Protein AF-A0A7K2P8S4-F1 (afdb_monomer_lite)

Foldseek 3Di:
DDPDDPDDPPQWQQCVQAQHFDAQPDDQVCVVCVRGWGAHNSRATDQVVQFPDKDQDDADDPADELLNVQLVLQQVRLLVCVVVVPPLCPPADSRAQRAQWDWAAAAPHSMIGIGGPLRVLRDDGPGNSVRHPHHHPDFFADDDPDDDDFDADWDPDAWQADPVLQVVLCVLVVHHADPQLSVCCRTHFQGFTPHWDADRRHSDTRGYGAAGDDPDQDPSHPSNVCVSNVVPDDSVPRDD

Secondary structure (DSSP, 8-state):
---PPTTS-PPPTTGGGTT-EEPPSSHHHHHH-TT-EEE-TTS-EE-GGG-SEEEE-PPPPTT-BHHHHHHHHHHHHHHHHHHTT-GGGTTS-TTSPPTTEEEEEPTTSSEEEEEEHHHHTTS---GGGGGSSSBTT--S-PPPSS-----BPPPSSS-SS-HHHHHHHHHHHTSPPPHHHHHHHHHHTTPPBSS-EEETTTTEEE-SPPPB--SS--TTBHHHHHHH-TTT--TT----

Sequence (240 aa):
MTTGRLGQAAAPPNAAYAGQVVHFPDPVRAARHPRGVRVDAGGYPEFSPYARAVAEIADPPEGFGVDELRLTDYVSANAALSASGHELWDTVPAVATPHGWTWHHVAGSRRMELVPVEVKALLRHHGGISTAVVDQGKRGTRPLQETRPVHFGLPKSGVAVTEQQVQGVEEDLGYRLPGAYRSFLKAAGGCAPVGTALDAELGLLVDQPFFTVREEAAVNDLVYVNKCLRDHLTKDYLGV

Radius of gyration: 18.7 Å; chains: 1; bounding box: 52×47×47 Å

pLDDT: mean 88.89, std 13.09, range [28.33, 98.5]

Structure (mmCIF, N/CA/C/O backbone):
data_AF-A0A7K2P8S4-F1
#
_entry.id   AF-A0A7K2P8S4-F1
#
loop_
_atom_site.group_PDB
_atom_site.id
_atom_site.type_symbol
_atom_site.label_atom_id
_atom_site.label_alt_id
_atom_site.label_comp_id
_atom_site.label_asym_id
_atom_site.label_entity_id
_atom_site.label_seq_id
_atom_site.pdbx_PDB_ins_code
_atom_site.Cartn_x
_atom_site.Cartn_y
_atom_site.Cartn_z
_atom_site.occupancy
_atom_site.B_iso_or_equiv
_atom_site.auth_seq_id
_atom_site.auth_comp_id
_atom_site.auth_asym_id
_atom_site.auth_atom_id
_atom_site.pdbx_PDB_model_num
ATOM 1 N N . MET A 1 1 ? 16.311 -2.170 17.658 1.00 28.33 1 MET A N 1
ATOM 2 C CA . MET A 1 1 ? 17.787 -2.194 17.606 1.00 28.33 1 MET A CA 1
ATOM 3 C C . MET A 1 1 ? 18.227 -3.398 16.796 1.00 28.33 1 MET A C 1
ATOM 5 O O . MET A 1 1 ? 18.047 -4.517 17.250 1.00 28.33 1 MET A O 1
ATOM 9 N N . THR A 1 2 ? 18.770 -3.171 15.606 1.00 37.44 2 THR A N 1
ATOM 10 C CA . THR A 1 2 ? 19.493 -4.178 14.822 1.00 37.44 2 THR A CA 1
ATOM 11 C C . THR A 1 2 ? 20.927 -3.689 14.745 1.00 37.44 2 THR A C 1
ATOM 13 O O . THR A 1 2 ? 21.226 -2.707 14.072 1.00 37.44 2 THR A O 1
ATOM 16 N N . THR A 1 3 ? 21.817 -4.335 15.486 1.00 38.12 3 THR A N 1
ATOM 17 C CA . THR A 1 3 ? 23.261 -4.146 15.353 1.00 38.12 3 THR A CA 1
ATOM 18 C C . THR A 1 3 ? 23.719 -4.866 14.087 1.00 38.12 3 THR A C 1
ATOM 20 O O . THR A 1 3 ? 24.186 -6.002 14.143 1.00 38.12 3 THR A O 1
ATOM 23 N N . GLY A 1 4 ? 23.531 -4.235 12.928 1.00 33.34 4 GLY A N 1
ATOM 24 C CA . GLY A 1 4 ? 24.181 -4.646 11.688 1.00 33.34 4 GLY A CA 1
ATOM 25 C C . GLY A 1 4 ? 25.580 -4.039 11.631 1.00 33.34 4 GLY A C 1
ATOM 26 O O . GLY A 1 4 ? 25.723 -2.819 11.674 1.00 33.34 4 GLY A O 1
ATOM 27 N N . ARG A 1 5 ? 26.618 -4.879 11.568 1.00 33.19 5 ARG A N 1
ATOM 28 C CA . ARG A 1 5 ? 27.992 -4.448 11.267 1.00 33.19 5 ARG A CA 1
ATOM 29 C C . ARG A 1 5 ? 28.015 -3.768 9.894 1.00 33.19 5 ARG A C 1
ATOM 31 O O . ARG A 1 5 ? 27.563 -4.350 8.912 1.00 33.19 5 ARG A O 1
ATOM 38 N N . LEU A 1 6 ? 28.585 -2.566 9.835 1.00 35.25 6 LEU A N 1
ATOM 39 C CA . LEU A 1 6 ? 28.914 -1.868 8.592 1.00 35.25 6 LEU A CA 1
ATOM 40 C C . LEU A 1 6 ? 29.799 -2.775 7.717 1.00 35.25 6 LEU A C 1
ATOM 42 O O . LEU A 1 6 ? 30.872 -3.184 8.158 1.00 35.25 6 LEU A O 1
ATOM 46 N N . GLY A 1 7 ? 29.346 -3.100 6.502 1.00 37.03 7 GLY A N 1
ATOM 47 C CA . GLY A 1 7 ? 30.177 -3.736 5.468 1.00 37.03 7 GLY A CA 1
ATOM 48 C C . GLY A 1 7 ? 29.776 -5.136 4.986 1.00 37.03 7 GLY A C 1
ATOM 49 O O . GLY A 1 7 ? 30.435 -5.653 4.091 1.00 37.03 7 GLY A O 1
ATOM 50 N N . GLN A 1 8 ? 28.707 -5.751 5.502 1.00 35.34 8 GLN A N 1
ATOM 51 C CA . GLN A 1 8 ? 28.091 -6.922 4.859 1.00 35.34 8 GLN A CA 1
ATOM 52 C C . GLN A 1 8 ? 26.754 -6.516 4.247 1.00 35.34 8 GLN A C 1
ATOM 54 O O . GLN A 1 8 ? 25.903 -5.967 4.946 1.00 35.34 8 GLN A O 1
ATOM 59 N N . ALA A 1 9 ? 26.561 -6.796 2.954 1.00 46.19 9 A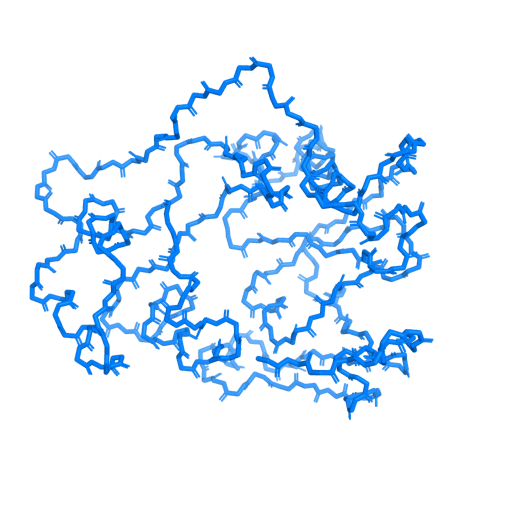LA A N 1
ATOM 60 C CA . ALA A 1 9 ? 25.229 -6.801 2.365 1.00 46.19 9 ALA A CA 1
ATOM 61 C C . ALA A 1 9 ? 24.381 -7.770 3.197 1.00 46.19 9 ALA A C 1
ATOM 63 O O . ALA A 1 9 ? 24.645 -8.973 3.212 1.00 46.19 9 ALA A O 1
ATOM 64 N N . ALA A 1 10 ? 23.442 -7.238 3.981 1.00 55.97 10 ALA A N 1
ATOM 65 C CA . ALA A 1 10 ? 22.564 -8.069 4.784 1.00 55.97 10 ALA A CA 1
ATOM 66 C C . ALA A 1 10 ? 21.820 -9.009 3.832 1.00 55.97 10 ALA A C 1
ATOM 68 O O . ALA A 1 10 ? 21.254 -8.550 2.837 1.00 55.97 10 ALA A O 1
ATOM 69 N N . ALA A 1 11 ? 21.847 -10.315 4.116 1.00 58.97 11 ALA A N 1
ATOM 70 C CA . ALA A 1 11 ? 21.038 -11.272 3.374 1.00 58.97 11 ALA A CA 1
ATOM 71 C C . ALA A 1 11 ? 19.581 -10.769 3.336 1.00 58.97 11 ALA A C 1
ATOM 73 O O . ALA A 1 11 ? 19.134 -10.168 4.324 1.00 58.97 11 ALA A O 1
ATOM 74 N N . PRO A 1 12 ? 18.843 -10.977 2.227 1.00 64.75 12 PRO A N 1
ATOM 75 C CA . PRO A 1 12 ? 17.450 -10.566 2.144 1.00 64.75 12 PRO A CA 1
ATOM 76 C C . PRO A 1 12 ? 16.694 -11.023 3.398 1.00 64.75 12 PRO A C 1
ATOM 78 O O . PRO A 1 12 ? 16.912 -12.156 3.838 1.00 64.75 12 PRO A O 1
ATOM 81 N N . PRO A 1 13 ? 15.801 -10.198 3.981 1.00 69.69 13 PRO A N 1
ATOM 82 C CA . PRO A 1 13 ? 15.101 -10.549 5.222 1.00 69.69 13 PRO A CA 1
ATOM 83 C C . PRO A 1 13 ? 14.397 -11.916 5.185 1.00 69.69 13 PRO A C 1
ATOM 85 O O . PRO A 1 13 ? 14.201 -12.535 6.225 1.00 69.69 13 PRO A O 1
ATOM 88 N N . ASN A 1 14 ? 14.070 -12.405 3.983 1.00 79.44 14 ASN A N 1
ATOM 89 C CA . ASN A 1 14 ? 13.374 -13.666 3.743 1.00 79.44 14 ASN A CA 1
ATOM 90 C C . ASN A 1 14 ? 14.274 -14.784 3.202 1.00 79.44 14 ASN A C 1
ATOM 92 O O . ASN A 1 14 ? 13.751 -15.781 2.712 1.00 79.44 14 ASN A O 1
ATOM 96 N N . ALA A 1 15 ? 15.603 -14.671 3.295 1.00 79.88 15 ALA A N 1
ATOM 97 C CA . ALA A 1 15 ? 16.519 -15.721 2.835 1.00 79.88 15 ALA A CA 1
ATOM 98 C C . ALA A 1 15 ? 16.218 -17.093 3.476 1.00 79.88 15 ALA A C 1
ATOM 100 O O . ALA A 1 15 ? 16.387 -18.127 2.839 1.00 79.88 15 ALA A O 1
ATOM 101 N N . ALA A 1 16 ? 15.689 -17.107 4.706 1.00 86.38 16 ALA A N 1
ATOM 102 C CA . ALA A 1 16 ? 15.251 -18.323 5.395 1.00 86.38 16 ALA A CA 1
ATOM 103 C C . ALA A 1 16 ? 14.087 -19.059 4.700 1.00 86.38 16 ALA A C 1
ATOM 105 O O . ALA A 1 16 ? 13.893 -20.249 4.935 1.00 86.38 16 ALA A O 1
ATOM 106 N N . TYR A 1 17 ? 13.324 -18.366 3.852 1.00 89.19 17 TYR A N 1
ATOM 107 C CA . TYR A 1 17 ? 12.189 -18.915 3.113 1.00 89.19 17 TYR A CA 1
ATOM 108 C C . TYR A 1 17 ? 12.530 -19.256 1.660 1.00 89.19 17 TYR A C 1
ATOM 110 O O . TYR A 1 17 ? 11.636 -19.656 0.923 1.00 89.19 17 TYR A O 1
ATOM 118 N N . ALA A 1 18 ? 13.788 -19.108 1.228 1.00 91.88 18 ALA A N 1
ATOM 119 C CA . ALA A 1 18 ? 14.178 -19.345 -0.160 1.00 91.88 18 ALA A CA 1
ATOM 120 C C . ALA A 1 18 ? 13.706 -20.724 -0.665 1.00 91.88 18 ALA A C 1
ATOM 122 O O . ALA A 1 18 ? 13.912 -21.751 -0.012 1.00 91.88 18 ALA A O 1
ATOM 123 N N . GLY A 1 19 ? 13.035 -20.732 -1.820 1.00 93.56 19 GLY A N 1
ATOM 124 C CA . GLY A 1 19 ? 12.452 -21.926 -2.440 1.00 93.56 19 GLY A CA 1
ATOM 125 C C . GLY A 1 19 ? 11.163 -22.458 -1.796 1.00 93.56 19 GLY A C 1
ATOM 126 O O . GLY A 1 19 ? 10.643 -23.474 -2.261 1.00 93.56 19 GLY A O 1
ATOM 127 N N . GLN A 1 20 ? 10.636 -21.812 -0.753 1.00 95.75 20 GLN A N 1
ATOM 128 C CA . GLN A 1 20 ? 9.435 -22.250 -0.034 1.00 95.75 20 GLN A CA 1
ATOM 129 C C . GLN A 1 20 ? 8.183 -21.484 -0.477 1.00 95.75 20 GLN A C 1
ATOM 131 O O . GLN A 1 20 ? 8.246 -20.482 -1.190 1.00 95.75 20 GLN A O 1
ATOM 136 N N . VAL A 1 21 ? 7.021 -21.953 -0.022 1.00 97.00 21 VAL A N 1
ATOM 137 C CA . VAL A 1 21 ? 5.768 -21.194 -0.062 1.00 97.00 21 VAL A CA 1
ATOM 138 C C . VAL A 1 21 ? 5.451 -20.739 1.354 1.00 97.00 21 VAL A C 1
ATOM 140 O O . VAL A 1 21 ? 5.357 -21.558 2.267 1.00 97.00 21 VAL A O 1
ATOM 143 N N . VAL A 1 22 ? 5.281 -19.434 1.533 1.00 95.31 22 VAL A N 1
ATOM 144 C CA . VAL A 1 22 ? 4.862 -18.845 2.803 1.00 95.31 22 VAL A CA 1
ATOM 145 C C . VAL A 1 22 ? 3.357 -18.622 2.754 1.00 95.31 22 VAL A C 1
ATOM 147 O O . VAL A 1 22 ? 2.846 -17.930 1.874 1.00 95.31 22 VAL A O 1
ATOM 150 N N . HIS A 1 23 ? 2.635 -19.213 3.700 1.00 95.38 23 HIS A N 1
ATOM 151 C CA . HIS A 1 23 ? 1.193 -19.028 3.837 1.00 95.38 23 HIS A CA 1
ATOM 152 C C . HIS A 1 23 ? 0.869 -17.908 4.825 1.00 95.38 23 HIS A C 1
ATOM 154 O O . HIS A 1 23 ? 1.651 -17.596 5.724 1.00 95.38 23 HIS A O 1
ATOM 160 N N . PHE A 1 24 ? -0.309 -17.311 4.658 1.00 93.12 24 PHE A N 1
ATOM 161 C CA . PHE A 1 24 ? -0.801 -16.282 5.562 1.00 93.12 24 PHE A CA 1
ATOM 162 C C . PHE A 1 24 ? -1.096 -16.897 6.936 1.00 93.12 24 PHE A C 1
ATOM 164 O O . PHE A 1 24 ? -1.839 -17.877 7.008 1.00 93.12 24 PHE A O 1
ATOM 171 N N . PRO A 1 25 ? -0.531 -16.348 8.024 1.00 90.12 25 PRO A N 1
ATOM 172 C CA . PRO A 1 25 ? -0.702 -16.912 9.362 1.00 90.12 25 PRO A CA 1
ATOM 173 C C . PRO A 1 25 ? -2.081 -16.603 9.961 1.00 90.12 25 PRO A C 1
ATOM 175 O O . PRO A 1 25 ? -2.442 -17.150 11.002 1.00 90.12 25 PRO A O 1
ATOM 178 N N . ASP A 1 26 ? -2.839 -15.701 9.338 1.00 92.69 26 ASP A N 1
ATOM 179 C CA . ASP A 1 26 ? -4.122 -15.215 9.819 1.00 92.69 26 ASP A CA 1
ATOM 180 C C . ASP A 1 26 ? -5.290 -15.684 8.934 1.00 92.69 26 ASP A C 1
ATOM 182 O O . ASP A 1 26 ? -5.149 -15.786 7.713 1.00 92.69 26 ASP A O 1
ATOM 186 N N . PRO A 1 27 ? -6.465 -15.965 9.529 1.00 92.19 27 PRO A N 1
ATOM 187 C CA . PRO A 1 27 ? -7.571 -16.594 8.812 1.00 92.19 27 PRO A CA 1
ATOM 188 C C . PRO A 1 27 ? -8.183 -15.708 7.721 1.00 92.19 27 PRO A C 1
ATOM 190 O O . PRO A 1 27 ? -8.650 -16.242 6.718 1.00 92.19 27 PRO A O 1
ATOM 193 N N . VAL A 1 28 ? -8.173 -14.376 7.874 1.00 94.25 28 VAL A N 1
ATOM 194 C CA . VAL A 1 28 ? -8.790 -13.466 6.894 1.00 94.25 28 VAL A CA 1
ATOM 195 C C . VAL A 1 28 ? -8.005 -13.505 5.589 1.00 94.25 28 VAL A C 1
ATOM 197 O O . VAL A 1 28 ? -8.593 -13.725 4.527 1.00 94.25 28 VAL A O 1
ATOM 200 N N . ARG A 1 29 ? -6.677 -13.346 5.646 1.00 94.38 29 ARG A N 1
ATOM 201 C CA . ARG A 1 29 ? -5.848 -13.408 4.437 1.00 94.38 29 ARG A CA 1
ATOM 202 C C . ARG A 1 29 ? -5.663 -14.837 3.938 1.00 94.38 29 ARG A C 1
ATOM 204 O O . ARG A 1 29 ? -5.665 -15.031 2.727 1.00 94.38 29 ARG A O 1
ATOM 211 N N . ALA A 1 30 ? -5.586 -15.839 4.817 1.00 95.06 30 ALA A N 1
ATOM 212 C CA . ALA A 1 30 ? -5.491 -17.242 4.401 1.00 95.06 30 ALA A CA 1
ATOM 213 C C . ALA A 1 30 ? -6.730 -17.710 3.621 1.00 95.06 30 ALA A C 1
ATOM 215 O O . ALA A 1 30 ? -6.589 -18.430 2.634 1.00 95.06 30 ALA A O 1
ATOM 216 N N . ALA A 1 31 ? -7.930 -17.269 4.012 1.00 95.50 31 ALA A N 1
ATOM 217 C CA . ALA A 1 31 ? -9.158 -17.578 3.281 1.00 95.50 31 ALA A CA 1
ATOM 218 C C . ALA A 1 31 ? -9.203 -16.909 1.895 1.00 95.50 31 ALA A C 1
ATOM 220 O O . ALA A 1 31 ? -9.676 -17.515 0.936 1.00 95.50 31 ALA A O 1
ATOM 221 N N . ARG A 1 32 ? -8.691 -15.675 1.775 1.00 95.06 32 ARG A N 1
ATOM 222 C CA . ARG A 1 32 ? -8.638 -14.928 0.503 1.00 95.06 32 ARG A CA 1
ATOM 223 C C . ARG A 1 32 ? -7.541 -15.433 -0.437 1.00 95.06 32 ARG A C 1
ATOM 225 O O . ARG A 1 32 ? -7.749 -15.490 -1.645 1.00 95.06 32 ARG A O 1
ATOM 232 N N . HIS A 1 33 ? -6.397 -15.827 0.122 1.00 96.00 33 HIS A N 1
ATOM 233 C CA . HIS A 1 33 ? -5.178 -16.183 -0.610 1.00 96.00 33 HIS A CA 1
ATOM 234 C C . HIS A 1 33 ? -4.622 -17.542 -0.151 1.00 96.00 33 HIS A C 1
ATOM 236 O O . HIS A 1 33 ? -3.490 -17.626 0.338 1.00 96.00 33 HIS A O 1
ATOM 242 N N . PRO A 1 34 ? -5.377 -18.645 -0.326 1.00 96.31 34 PRO A N 1
ATOM 243 C CA . PRO A 1 34 ? -5.011 -19.953 0.230 1.00 96.31 34 PRO A CA 1
ATOM 244 C C . PRO A 1 34 ? -3.705 -20.515 -0.346 1.00 96.31 34 PRO A C 1
ATOM 246 O O . PRO A 1 34 ? -3.043 -21.337 0.285 1.00 96.31 34 PRO A O 1
ATOM 249 N N . ARG A 1 35 ? -3.298 -20.053 -1.536 1.00 96.00 35 ARG A N 1
ATOM 250 C CA . ARG A 1 35 ? -2.078 -20.505 -2.218 1.00 96.00 35 ARG A CA 1
ATOM 251 C C . ARG A 1 35 ? -0.781 -19.976 -1.597 1.00 96.00 35 ARG A C 1
ATOM 253 O O . ARG A 1 35 ? 0.268 -20.528 -1.904 1.00 96.00 35 ARG A O 1
ATOM 260 N N . GLY A 1 36 ? -0.839 -18.950 -0.743 1.00 95.94 36 GLY A N 1
ATOM 261 C CA . GLY A 1 36 ? 0.358 -18.322 -0.177 1.00 95.94 36 GLY A CA 1
ATOM 262 C C . GLY A 1 36 ? 1.245 -17.645 -1.230 1.00 95.94 36 GLY A C 1
ATOM 263 O O . GLY A 1 36 ? 0.878 -17.519 -2.400 1.00 95.94 36 GLY A O 1
ATOM 264 N N . VAL A 1 37 ? 2.421 -17.185 -0.819 1.00 96.75 37 VAL A N 1
ATOM 265 C CA . VAL A 1 37 ? 3.399 -16.531 -1.697 1.00 96.75 37 VAL A CA 1
ATOM 266 C C . VAL A 1 37 ? 4.631 -17.416 -1.794 1.00 96.75 37 VAL A C 1
ATOM 268 O O . VAL A 1 37 ? 5.225 -17.785 -0.781 1.00 96.75 37 VAL A O 1
ATOM 271 N N . ARG A 1 38 ? 5.014 -17.774 -3.021 1.00 95.69 38 ARG A N 1
ATOM 272 C CA . ARG A 1 38 ? 6.272 -18.477 -3.270 1.00 95.69 38 ARG A CA 1
ATOM 273 C C . ARG A 1 38 ? 7.432 -17.511 -3.055 1.00 95.69 38 ARG A C 1
ATOM 275 O O . ARG A 1 38 ? 7.341 -16.352 -3.436 1.00 95.69 38 ARG A O 1
ATOM 282 N N . VAL A 1 39 ? 8.520 -17.997 -2.483 1.00 93.62 39 VAL A N 1
ATOM 283 C CA . VAL A 1 39 ? 9.792 -17.284 -2.405 1.00 93.62 39 VAL A CA 1
ATOM 284 C C . VAL A 1 39 ? 10.770 -17.988 -3.337 1.00 93.62 39 VAL A C 1
ATOM 286 O O . VAL A 1 39 ? 10.879 -19.219 -3.325 1.00 93.62 39 VAL A O 1
ATOM 289 N N . ASP A 1 40 ? 11.434 -17.225 -4.196 1.00 90.44 40 ASP A N 1
ATOM 290 C CA . ASP A 1 40 ? 12.395 -17.759 -5.154 1.00 90.44 40 ASP A CA 1
ATOM 291 C C . ASP A 1 40 ? 13.670 -18.287 -4.464 1.00 90.44 40 ASP A C 1
ATOM 293 O O . ASP A 1 40 ? 13.814 -18.268 -3.238 1.00 90.44 40 ASP A O 1
ATOM 297 N N . ALA A 1 41 ? 14.615 -18.797 -5.255 1.00 90.56 41 ALA A N 1
ATOM 298 C CA . ALA A 1 41 ? 15.886 -19.293 -4.727 1.00 90.56 41 ALA A CA 1
ATOM 299 C C . ALA A 1 41 ? 16.792 -18.176 -4.165 1.00 90.56 41 ALA A C 1
ATOM 301 O O . ALA A 1 41 ? 17.681 -18.467 -3.366 1.00 90.56 41 ALA A O 1
ATOM 302 N N . GLY A 1 42 ? 16.577 -16.919 -4.568 1.00 85.81 42 GLY A N 1
ATOM 303 C CA . GLY A 1 42 ? 17.291 -15.740 -4.075 1.00 85.81 42 GLY A CA 1
ATOM 304 C C . GLY A 1 42 ? 16.713 -15.155 -2.782 1.00 85.81 42 GLY A C 1
ATOM 305 O O . GLY A 1 42 ? 17.325 -14.264 -2.192 1.00 85.81 42 GLY A O 1
ATOM 306 N N . GLY A 1 43 ? 15.566 -15.654 -2.310 1.00 87.50 43 GLY A N 1
ATOM 307 C CA . GLY A 1 43 ? 14.877 -15.127 -1.131 1.00 87.50 43 GLY A CA 1
ATOM 308 C C . GLY A 1 43 ? 13.921 -13.966 -1.434 1.00 87.50 43 GLY A C 1
ATOM 309 O O . GLY A 1 43 ? 13.523 -13.253 -0.506 1.00 87.50 43 GLY A O 1
ATOM 310 N N . TYR A 1 44 ? 13.547 -13.757 -2.698 1.00 88.50 44 TYR A N 1
ATOM 311 C CA . TYR A 1 44 ? 12.581 -12.748 -3.129 1.00 88.50 44 TYR A CA 1
ATOM 312 C C . TYR A 1 44 ? 11.170 -13.348 -3.218 1.00 88.50 44 TYR A C 1
ATOM 314 O O . TYR A 1 44 ? 10.993 -14.430 -3.778 1.00 88.50 44 TYR A O 1
ATOM 322 N N . PRO A 1 45 ? 10.143 -12.691 -2.648 1.00 92.12 45 PRO A N 1
ATOM 323 C CA . PRO A 1 45 ? 8.769 -13.149 -2.809 1.00 92.12 45 PRO A CA 1
ATOM 324 C C . PRO A 1 45 ? 8.260 -12.919 -4.240 1.00 92.12 45 PRO A C 1
ATOM 326 O O . PRO A 1 45 ? 8.381 -11.820 -4.776 1.00 92.12 45 PRO A O 1
ATOM 329 N N . GLU A 1 46 ? 7.626 -13.938 -4.811 1.00 93.38 46 GLU A N 1
ATOM 330 C CA . GLU A 1 46 ? 7.068 -13.951 -6.163 1.00 93.38 46 GLU A CA 1
ATOM 331 C C . GLU A 1 46 ? 5.596 -13.525 -6.141 1.00 93.38 46 GLU A C 1
ATOM 333 O O . GLU A 1 46 ? 4.703 -14.315 -5.806 1.00 93.38 46 GLU A O 1
ATOM 338 N N . PHE A 1 47 ? 5.328 -12.267 -6.500 1.00 96.12 47 PHE A N 1
ATOM 339 C CA . PHE A 1 47 ? 3.970 -11.715 -6.477 1.00 96.12 47 PHE A CA 1
ATOM 340 C C . PHE A 1 47 ? 3.244 -11.737 -7.822 1.00 96.12 47 PHE A C 1
ATOM 342 O O . PHE A 1 47 ? 2.041 -11.476 -7.835 1.00 96.12 47 PHE A O 1
ATOM 349 N N . SER A 1 48 ? 3.898 -12.111 -8.925 1.00 95.81 48 SER A N 1
ATOM 350 C CA . SER A 1 48 ? 3.284 -12.130 -10.261 1.00 95.81 48 SER A CA 1
ATOM 351 C C . SER A 1 48 ? 1.939 -12.872 -10.338 1.00 95.81 48 SER A C 1
ATOM 353 O O . SER A 1 48 ? 1.041 -12.372 -11.014 1.00 95.81 48 SER A O 1
ATOM 355 N N . PRO A 1 49 ? 1.701 -13.995 -9.619 1.00 97.12 49 PRO A N 1
ATOM 356 C CA . PRO A 1 49 ? 0.382 -14.644 -9.599 1.00 97.12 49 PRO A CA 1
ATOM 357 C C . PRO A 1 49 ? -0.759 -13.792 -9.014 1.00 97.12 49 PRO A C 1
ATOM 359 O O . PRO A 1 49 ? -1.927 -14.148 -9.173 1.00 97.12 49 PRO A O 1
ATOM 362 N N . TYR A 1 50 ? -0.428 -12.709 -8.309 1.00 97.62 50 TYR A N 1
ATOM 363 C CA . TYR A 1 50 ? -1.352 -11.754 -7.694 1.00 97.62 50 TYR A CA 1
ATOM 364 C C . TYR A 1 50 ? -1.388 -10.407 -8.430 1.00 97.62 50 TYR A C 1
ATOM 366 O O . TYR A 1 50 ? -2.150 -9.523 -8.034 1.00 97.62 50 TYR A O 1
ATOM 374 N N . ALA A 1 51 ? -0.571 -10.229 -9.473 1.00 97.94 51 ALA A N 1
ATOM 375 C CA . ALA A 1 51 ? -0.486 -8.978 -10.209 1.00 97.94 51 ALA A CA 1
ATOM 376 C C . ALA A 1 51 ? -1.777 -8.725 -10.998 1.00 97.94 51 ALA A C 1
ATOM 378 O O . ALA A 1 51 ? -2.210 -9.552 -11.803 1.00 97.94 51 ALA A O 1
ATOM 379 N N . ARG A 1 52 ? -2.389 -7.562 -10.774 1.00 98.25 52 ARG A N 1
ATOM 380 C CA . ARG A 1 52 ? -3.571 -7.107 -11.518 1.00 98.25 52 ARG A CA 1
ATOM 381 C C . ARG A 1 52 ? -3.210 -6.266 -12.733 1.00 98.25 52 ARG A C 1
ATOM 383 O O . ARG A 1 52 ? -3.934 -6.300 -13.718 1.00 98.25 52 ARG A O 1
ATOM 390 N N . ALA A 1 53 ? -2.101 -5.545 -12.654 1.00 98.38 53 ALA A N 1
ATOM 391 C CA . ALA A 1 53 ? -1.556 -4.738 -13.731 1.00 98.38 53 ALA A CA 1
ATOM 392 C C . ALA A 1 53 ? -0.026 -4.767 -13.671 1.00 98.38 53 ALA A C 1
ATOM 394 O O . ALA A 1 53 ? 0.559 -5.044 -12.620 1.00 98.38 53 ALA A O 1
ATOM 395 N N . VAL A 1 54 ? 0.612 -4.475 -14.800 1.00 98.31 54 VAL A N 1
ATOM 396 C CA . VAL A 1 54 ? 2.069 -4.428 -14.934 1.00 98.31 54 VAL A CA 1
ATOM 397 C C . VAL A 1 54 ? 2.449 -3.168 -15.695 1.00 98.31 54 VAL A C 1
ATOM 399 O O . VAL A 1 54 ? 1.794 -2.831 -16.680 1.00 98.31 54 VAL A O 1
ATOM 402 N N . ALA A 1 55 ? 3.506 -2.497 -15.251 1.00 98.12 55 ALA A N 1
ATOM 403 C CA . ALA A 1 55 ? 4.106 -1.371 -15.953 1.00 98.12 55 ALA A CA 1
ATOM 404 C C . ALA A 1 55 ? 5.604 -1.618 -16.147 1.00 98.12 55 ALA A C 1
ATOM 406 O O . ALA A 1 55 ? 6.284 -2.061 -15.225 1.00 98.12 55 ALA A O 1
ATOM 407 N N . GLU A 1 56 ? 6.116 -1.295 -17.330 1.00 96.69 56 GLU A N 1
ATOM 408 C CA . GLU A 1 56 ? 7.555 -1.190 -17.573 1.00 96.69 56 GLU A CA 1
ATOM 409 C C . GLU A 1 56 ? 7.949 0.281 -17.442 1.00 96.69 56 GLU A C 1
ATOM 411 O O . GLU A 1 56 ? 7.363 1.142 -18.103 1.00 96.69 56 GLU A O 1
ATOM 416 N N . ILE A 1 57 ? 8.907 0.577 -16.564 1.00 94.50 57 ILE A N 1
ATOM 417 C CA . ILE A 1 57 ? 9.336 1.948 -16.275 1.00 94.50 57 ILE A CA 1
ATOM 418 C C . ILE A 1 57 ? 10.721 2.191 -16.868 1.00 94.50 57 ILE A C 1
ATOM 420 O O . ILE A 1 57 ? 11.551 1.292 -16.955 1.00 94.50 57 ILE A O 1
ATOM 424 N N . ALA A 1 58 ? 10.985 3.424 -17.289 1.00 92.50 58 ALA A N 1
ATOM 425 C CA . ALA A 1 58 ? 12.311 3.808 -17.749 1.00 92.50 58 ALA A CA 1
ATOM 426 C C . ALA A 1 58 ? 13.355 3.729 -16.618 1.00 92.50 58 ALA A C 1
ATOM 428 O O . ALA A 1 58 ? 13.032 3.676 -15.421 1.00 92.50 58 ALA A O 1
ATOM 429 N N . ASP A 1 59 ? 14.627 3.743 -17.003 1.00 90.50 59 ASP A N 1
ATOM 430 C CA . ASP A 1 59 ? 15.719 3.909 -16.050 1.00 90.50 59 ASP A CA 1
ATOM 431 C C . ASP A 1 59 ? 15.634 5.276 -15.354 1.00 90.50 59 ASP A C 1
ATOM 433 O O . ASP A 1 59 ? 15.211 6.266 -15.967 1.00 90.50 59 ASP A O 1
ATOM 437 N N . PRO A 1 60 ? 16.002 5.353 -14.063 1.00 87.62 60 PRO A N 1
ATOM 438 C CA . PRO A 1 60 ? 15.969 6.611 -13.342 1.00 87.62 60 PRO A CA 1
ATOM 439 C C . PRO A 1 60 ? 17.021 7.591 -13.871 1.00 87.62 60 PRO A C 1
ATOM 441 O O . PRO A 1 60 ? 18.098 7.176 -14.305 1.00 87.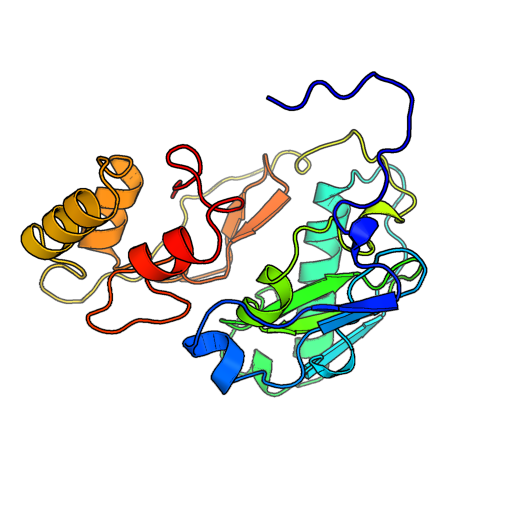62 60 PRO A O 1
ATOM 444 N N . PRO A 1 61 ? 16.768 8.904 -13.760 1.00 87.12 61 PRO A N 1
ATOM 445 C CA . PRO A 1 61 ? 17.798 9.907 -13.984 1.00 87.12 61 PRO A CA 1
ATOM 446 C C . PRO A 1 61 ? 19.000 9.719 -13.048 1.00 87.12 61 PRO A C 1
ATOM 448 O O . PRO A 1 61 ? 18.862 9.279 -11.902 1.00 87.12 61 PRO A O 1
ATOM 451 N N . GLU A 1 62 ? 20.180 10.139 -13.508 1.00 89.38 62 GLU A N 1
ATOM 452 C CA . GLU A 1 62 ? 21.392 10.124 -12.687 1.00 89.38 62 GLU A CA 1
ATOM 453 C C . GLU A 1 62 ? 21.221 10.931 -11.384 1.00 89.38 62 GLU A C 1
ATOM 455 O O . GLU A 1 62 ? 20.565 11.978 -11.331 1.00 89.38 62 GLU A O 1
ATOM 460 N N . GLY A 1 63 ? 21.837 10.439 -10.304 1.00 89.62 63 GLY A N 1
ATOM 461 C CA . GLY A 1 63 ? 21.844 11.102 -8.994 1.00 89.62 63 GLY A CA 1
ATOM 462 C C . GLY A 1 63 ? 20.575 10.916 -8.149 1.00 89.62 63 GLY A C 1
ATOM 463 O O . GLY A 1 63 ? 20.429 11.583 -7.115 1.00 89.62 63 GLY A O 1
ATOM 464 N N . PHE A 1 64 ? 19.656 10.040 -8.565 1.00 92.06 64 PHE A N 1
ATOM 465 C CA . PHE A 1 64 ? 18.498 9.640 -7.762 1.00 92.06 64 PHE A CA 1
ATOM 466 C C . PHE A 1 64 ? 18.912 8.856 -6.511 1.00 92.06 64 PHE A C 1
ATOM 468 O O . PHE A 1 64 ? 19.831 8.035 -6.544 1.00 92.06 64 PHE A O 1
ATOM 475 N N . GLY A 1 65 ? 18.205 9.117 -5.409 1.00 93.69 65 GLY A N 1
ATOM 476 C CA . GLY A 1 65 ? 18.191 8.240 -4.239 1.00 93.69 65 GLY A CA 1
ATOM 477 C C . GLY A 1 65 ? 17.114 7.160 -4.342 1.00 93.69 65 GLY A C 1
ATOM 478 O O . GLY A 1 65 ? 16.213 7.238 -5.180 1.00 93.69 65 GLY A O 1
ATOM 479 N N . VAL A 1 66 ? 17.178 6.161 -3.462 1.00 93.88 66 VAL A N 1
ATOM 480 C CA . VAL A 1 66 ? 16.226 5.034 -3.457 1.00 93.88 66 VAL A CA 1
ATOM 481 C C . VAL A 1 66 ? 14.770 5.458 -3.215 1.00 93.88 66 VAL A C 1
ATOM 483 O O . VAL A 1 66 ? 13.859 4.917 -3.842 1.00 93.88 66 VAL A O 1
ATOM 486 N N . ASP A 1 67 ? 14.531 6.445 -2.349 1.00 94.12 67 ASP A N 1
ATOM 487 C CA . ASP A 1 67 ? 13.172 6.921 -2.059 1.00 94.12 67 ASP A CA 1
ATOM 488 C C . ASP A 1 67 ? 12.607 7.763 -3.224 1.00 94.12 67 ASP A C 1
ATOM 490 O O . ASP A 1 67 ? 11.442 7.599 -3.592 1.00 94.12 67 ASP A O 1
ATOM 494 N N . GLU A 1 68 ? 13.443 8.589 -3.872 1.00 93.62 68 GLU A N 1
ATOM 495 C CA . GLU A 1 68 ? 13.090 9.324 -5.102 1.00 93.62 68 GLU A CA 1
ATOM 496 C C . GLU A 1 68 ? 12.723 8.375 -6.244 1.00 93.62 68 GLU A C 1
ATOM 498 O O . GLU A 1 68 ? 11.721 8.593 -6.932 1.00 93.62 68 GLU A O 1
ATOM 503 N N . LEU A 1 69 ? 13.511 7.309 -6.424 1.00 94.31 69 LEU A N 1
ATOM 504 C CA . LEU A 1 69 ? 13.227 6.251 -7.388 1.00 94.31 69 LEU A CA 1
ATOM 505 C C . LEU A 1 69 ? 11.863 5.623 -7.107 1.00 94.31 69 LEU A C 1
ATOM 507 O O . LEU A 1 69 ? 11.020 5.579 -7.998 1.00 94.31 69 LEU A O 1
ATOM 511 N N . ARG A 1 70 ? 11.624 5.167 -5.869 1.00 94.44 70 ARG A N 1
ATOM 512 C CA . ARG A 1 70 ? 10.367 4.500 -5.500 1.00 94.44 70 ARG A CA 1
ATOM 513 C C . ARG A 1 70 ? 9.158 5.363 -5.831 1.00 94.44 70 ARG A C 1
ATOM 515 O O . ARG A 1 70 ? 8.215 4.880 -6.452 1.00 94.44 70 ARG A O 1
ATOM 522 N N . LEU A 1 71 ? 9.193 6.621 -5.395 1.00 94.50 71 LEU A N 1
ATOM 523 C CA . LEU A 1 71 ? 8.110 7.570 -5.609 1.00 94.50 71 LEU A CA 1
ATOM 524 C C . LEU A 1 71 ? 7.867 7.795 -7.104 1.00 94.50 71 LEU A C 1
ATOM 526 O O . LEU A 1 71 ? 6.730 7.707 -7.564 1.00 94.50 71 LEU A O 1
ATOM 530 N N . THR A 1 72 ? 8.935 8.060 -7.856 1.00 94.25 72 THR A N 1
ATOM 531 C CA . THR A 1 72 ? 8.846 8.340 -9.293 1.00 94.25 72 THR A CA 1
ATOM 532 C C . THR A 1 72 ? 8.328 7.129 -10.060 1.00 94.25 72 THR A C 1
ATOM 534 O O . THR A 1 72 ? 7.481 7.289 -10.938 1.00 94.25 72 THR A O 1
ATOM 537 N N . ASP A 1 73 ? 8.764 5.922 -9.699 1.00 96.25 73 ASP A N 1
ATOM 538 C CA . ASP A 1 73 ? 8.298 4.677 -10.311 1.00 96.25 73 ASP A CA 1
ATOM 539 C C . ASP A 1 73 ? 6.809 4.449 -10.053 1.00 96.25 73 ASP A C 1
ATOM 541 O O . ASP A 1 73 ? 6.077 4.105 -10.977 1.00 96.25 73 ASP A O 1
ATOM 545 N N . TYR A 1 74 ? 6.342 4.683 -8.821 1.00 96.69 74 TYR A N 1
ATOM 546 C CA . TYR A 1 74 ? 4.926 4.544 -8.471 1.00 96.69 74 TYR A CA 1
ATOM 547 C C . TYR A 1 74 ? 4.068 5.525 -9.276 1.00 96.69 74 TYR A C 1
ATOM 549 O O . TYR A 1 74 ? 3.093 5.119 -9.905 1.00 96.69 74 TYR A O 1
ATOM 557 N N . VAL A 1 75 ? 4.457 6.804 -9.305 1.00 96.25 75 VAL A N 1
ATOM 558 C CA . VAL A 1 75 ? 3.733 7.842 -10.054 1.00 96.25 75 VAL A CA 1
ATOM 559 C C . VAL A 1 75 ? 3.749 7.551 -11.556 1.00 96.25 75 VAL A C 1
ATOM 561 O O . VAL A 1 75 ? 2.718 7.689 -12.211 1.00 96.25 75 VAL A O 1
ATOM 564 N N . SER A 1 76 ? 4.884 7.107 -12.100 1.00 97.00 76 SER A N 1
ATOM 565 C CA . SER A 1 76 ? 5.018 6.776 -13.524 1.00 97.00 76 SER A CA 1
ATOM 566 C C . SER A 1 76 ? 4.171 5.563 -13.905 1.00 97.00 76 SER A C 1
ATOM 568 O O . SER A 1 76 ? 3.499 5.588 -14.934 1.00 97.00 76 SER A O 1
ATOM 570 N N . ALA A 1 77 ? 4.150 4.527 -13.062 1.00 98.12 77 ALA A N 1
ATOM 571 C CA . ALA A 1 77 ? 3.316 3.348 -13.267 1.00 98.12 77 ALA A CA 1
ATOM 572 C C . ALA A 1 77 ? 1.820 3.697 -13.193 1.00 98.12 77 ALA A C 1
ATOM 574 O O . ALA A 1 77 ? 1.062 3.312 -14.081 1.00 98.12 77 ALA A O 1
ATOM 575 N N . ASN A 1 78 ? 1.401 4.493 -12.201 1.00 98.12 78 ASN A N 1
ATOM 576 C CA . ASN A 1 78 ? 0.026 4.997 -12.103 1.00 98.12 78 ASN A CA 1
ATOM 577 C C . ASN A 1 78 ? -0.368 5.769 -13.375 1.00 98.12 78 ASN A C 1
ATOM 579 O O . ASN A 1 78 ? -1.383 5.463 -14.004 1.00 98.12 78 ASN A O 1
ATOM 583 N N . ALA A 1 79 ? 0.474 6.717 -13.799 1.00 97.50 79 ALA A N 1
ATOM 584 C CA . ALA A 1 79 ? 0.194 7.568 -14.949 1.00 97.50 79 ALA A CA 1
ATOM 585 C C . ALA A 1 79 ? 0.122 6.766 -16.255 1.00 97.50 79 ALA A C 1
ATOM 587 O O . ALA A 1 79 ? -0.770 7.006 -17.068 1.00 97.50 79 ALA A O 1
ATOM 588 N N . ALA A 1 80 ? 1.015 5.789 -16.443 1.00 98.00 80 ALA A N 1
ATOM 589 C CA . ALA A 1 80 ? 1.012 4.914 -17.612 1.00 98.00 80 ALA A CA 1
ATOM 590 C C . ALA A 1 80 ? -0.273 4.074 -17.695 1.00 98.00 80 ALA A C 1
ATOM 592 O O . ALA A 1 80 ? -0.901 4.005 -18.754 1.00 98.00 80 ALA A O 1
ATOM 593 N N . LEU A 1 81 ? -0.700 3.475 -16.579 1.00 98.19 81 LEU A N 1
ATOM 594 C CA . LEU A 1 81 ? -1.903 2.639 -16.546 1.00 98.19 81 LEU A CA 1
ATOM 595 C C . LEU A 1 81 ? -3.176 3.476 -16.702 1.00 98.19 81 LEU A C 1
ATOM 597 O O . LEU A 1 81 ? -4.060 3.097 -17.474 1.00 98.19 81 LEU A O 1
ATOM 601 N N . SER A 1 82 ? -3.237 4.646 -16.065 1.00 97.94 82 SER A N 1
ATOM 602 C CA . SER A 1 82 ? -4.326 5.607 -16.260 1.00 97.94 82 SER A CA 1
ATOM 603 C C . SER A 1 82 ? -4.428 6.059 -17.723 1.00 97.94 82 SER A C 1
ATOM 605 O O . SER A 1 82 ? -5.505 5.988 -18.311 1.00 97.94 82 SER A O 1
ATOM 607 N N . ALA A 1 83 ? -3.308 6.431 -18.354 1.00 97.44 83 ALA A N 1
ATOM 608 C CA . ALA A 1 83 ? -3.276 6.846 -19.760 1.00 97.44 83 ALA A CA 1
ATOM 609 C C . ALA A 1 83 ? -3.667 5.719 -20.732 1.00 97.44 83 ALA A C 1
ATOM 611 O O . ALA A 1 83 ? -4.198 5.993 -21.807 1.00 97.44 83 ALA A O 1
ATOM 612 N N . SER A 1 84 ? -3.439 4.457 -20.355 1.00 97.38 84 SER A N 1
ATOM 613 C CA . SER A 1 84 ? -3.890 3.293 -21.129 1.00 97.38 84 SER A CA 1
ATOM 614 C C . SER A 1 84 ? -5.397 3.011 -21.017 1.00 97.38 84 SER A C 1
ATOM 616 O O . SER A 1 84 ? -5.902 2.148 -21.732 1.00 97.38 84 SER A O 1
ATOM 618 N N . GLY A 1 85 ? -6.117 3.724 -20.140 1.00 97.50 85 GLY A N 1
ATOM 619 C CA . GLY A 1 85 ? -7.542 3.500 -19.879 1.00 97.50 85 GLY A CA 1
ATOM 620 C C . GLY A 1 85 ? -7.818 2.274 -19.007 1.00 97.50 85 GLY A C 1
ATOM 621 O O . GLY A 1 85 ? -8.850 1.627 -19.167 1.00 97.50 85 GLY A O 1
ATOM 622 N N . HIS A 1 86 ? -6.888 1.902 -18.123 1.00 97.88 86 HIS A N 1
ATOM 623 C CA . HIS A 1 86 ? -7.073 0.749 -17.247 1.00 97.88 86 HIS A CA 1
ATOM 624 C C . HIS A 1 86 ? -8.161 1.024 -16.190 1.00 97.88 86 HIS A C 1
ATOM 626 O O . HIS A 1 86 ? -8.010 1.936 -15.381 1.00 97.88 86 HIS A O 1
ATOM 632 N N . GLU A 1 87 ? -9.186 0.167 -16.118 1.00 96.94 87 GLU A N 1
ATOM 633 C CA . GLU A 1 87 ? -10.417 0.348 -15.312 1.00 96.94 87 GLU A CA 1
ATOM 634 C C . GLU A 1 87 ? -10.193 0.695 -13.825 1.00 96.94 87 GLU A C 1
ATOM 636 O O . GLU A 1 87 ? -10.965 1.424 -13.210 1.00 96.94 87 GLU A O 1
ATOM 641 N N . LEU A 1 88 ? -9.106 0.204 -13.215 1.00 96.50 88 LEU A N 1
ATOM 642 C CA . LEU A 1 88 ? -8.777 0.530 -11.820 1.00 96.50 88 LEU A CA 1
ATOM 643 C C . LEU A 1 88 ? -8.510 2.027 -11.579 1.00 96.50 88 LEU A C 1
ATOM 645 O O . LEU A 1 88 ? -8.552 2.459 -10.427 1.00 96.50 88 LEU A O 1
ATOM 649 N N . TRP A 1 89 ? -8.239 2.802 -12.633 1.00 97.06 89 TRP A N 1
ATOM 650 C CA . TRP A 1 89 ? -8.015 4.247 -12.570 1.00 97.06 89 TRP A CA 1
ATOM 651 C C . TRP A 1 89 ? -9.245 5.087 -12.928 1.00 97.06 89 TRP A C 1
ATOM 653 O O . TRP A 1 89 ? -9.154 6.311 -12.900 1.00 97.06 89 TRP A O 1
ATOM 663 N N . ASP A 1 90 ? -10.407 4.480 -13.183 1.00 94.50 90 ASP A N 1
ATOM 664 C CA . ASP A 1 90 ? -11.616 5.216 -13.590 1.00 94.50 90 ASP A CA 1
ATOM 665 C C . ASP A 1 90 ? -12.110 6.208 -12.523 1.00 94.50 90 ASP A C 1
ATOM 667 O O . ASP A 1 90 ? -12.753 7.211 -12.836 1.00 94.50 90 ASP A O 1
ATOM 671 N N . THR A 1 91 ? -11.815 5.939 -11.247 1.00 90.25 91 THR A N 1
ATOM 672 C CA . THR A 1 91 ? -12.307 6.726 -10.104 1.00 90.25 91 THR A CA 1
ATOM 673 C C . THR A 1 91 ? -11.200 7.325 -9.241 1.00 90.25 91 THR A C 1
ATOM 675 O O . THR A 1 91 ? -11.495 7.851 -8.166 1.00 90.25 91 THR A O 1
ATOM 678 N N . VAL A 1 92 ? -9.933 7.224 -9.653 1.00 93.19 92 VAL A N 1
ATOM 679 C CA . VAL A 1 92 ? -8.792 7.771 -8.902 1.00 93.19 92 VAL A CA 1
ATOM 680 C C . VAL A 1 92 ? -7.914 8.649 -9.799 1.00 93.19 92 VAL A C 1
ATOM 682 O O . VAL A 1 92 ? -7.852 8.424 -11.005 1.00 93.19 92 VAL A O 1
ATOM 685 N N . PRO A 1 93 ? -7.222 9.665 -9.250 1.00 94.06 93 PRO A N 1
ATOM 686 C CA . PRO A 1 93 ? -6.307 10.486 -10.038 1.00 94.06 93 PRO A CA 1
ATOM 687 C C . PRO A 1 93 ? -5.209 9.658 -10.718 1.00 94.06 93 PRO A C 1
ATOM 689 O O . PRO A 1 93 ? -4.725 8.681 -10.153 1.00 94.06 93 PRO A O 1
ATOM 692 N N . ALA A 1 94 ? -4.730 10.113 -11.879 1.00 95.94 94 ALA A N 1
ATOM 693 C CA . ALA A 1 94 ? -3.715 9.410 -12.674 1.00 95.94 94 ALA A CA 1
ATOM 694 C C . ALA A 1 94 ? -2.389 9.149 -11.938 1.00 95.94 94 ALA A C 1
ATOM 696 O O . ALA A 1 94 ? -1.635 8.273 -12.329 1.00 95.94 94 ALA A O 1
ATOM 697 N N . VAL A 1 95 ? -2.086 9.906 -10.883 1.00 94.94 95 VAL A N 1
ATOM 698 C CA . VAL A 1 95 ? -0.860 9.749 -10.082 1.00 94.94 95 VAL A CA 1
ATOM 699 C C . VAL A 1 95 ? -1.079 8.939 -8.803 1.00 94.94 95 VAL A C 1
ATOM 701 O O . VAL A 1 95 ? -0.109 8.621 -8.119 1.00 94.94 95 VAL A O 1
ATOM 704 N N . ALA A 1 96 ? -2.330 8.601 -8.478 1.00 96.00 96 ALA A N 1
ATOM 705 C CA . ALA A 1 96 ? -2.701 7.853 -7.285 1.00 96.00 96 ALA A CA 1
ATOM 706 C C . ALA A 1 96 ? -2.714 6.349 -7.558 1.00 96.00 96 ALA A C 1
ATOM 708 O O . ALA A 1 96 ? -3.090 5.899 -8.643 1.00 96.00 96 ALA A O 1
ATOM 709 N N . THR A 1 97 ? -2.353 5.571 -6.545 1.00 97.50 97 THR A N 1
ATOM 710 C CA . THR A 1 97 ? -2.489 4.118 -6.564 1.00 97.50 97 THR A CA 1
ATOM 711 C C . THR A 1 97 ? -3.910 3.749 -6.121 1.00 97.50 97 THR A C 1
ATOM 713 O O . THR A 1 97 ? -4.345 4.208 -5.060 1.00 97.50 97 THR A O 1
ATOM 716 N N . PRO A 1 98 ? -4.652 2.919 -6.876 1.00 96.88 98 PRO A N 1
ATOM 717 C CA . PRO A 1 98 ? -5.991 2.485 -6.488 1.00 96.88 98 PRO A CA 1
ATOM 718 C C . PRO A 1 98 ? -6.008 1.886 -5.073 1.00 96.88 98 PRO A C 1
ATOM 720 O O . PRO A 1 98 ? -5.121 1.114 -4.708 1.00 96.88 98 PRO A O 1
ATOM 723 N N . HIS A 1 99 ? -7.015 2.231 -4.264 1.00 95.81 99 HIS A N 1
ATOM 724 C CA . HIS A 1 99 ? -7.077 1.797 -2.865 1.00 95.81 99 HIS A CA 1
ATOM 725 C C . HIS A 1 99 ? -7.015 0.268 -2.726 1.00 95.81 99 HIS A C 1
ATOM 727 O O . HIS A 1 99 ? -7.719 -0.464 -3.424 1.00 95.81 99 HIS A O 1
ATOM 733 N N . GLY A 1 100 ? -6.206 -0.210 -1.780 1.00 95.44 100 GLY A N 1
ATOM 734 C CA . GLY A 1 100 ? -5.997 -1.639 -1.530 1.00 95.44 100 GLY A CA 1
ATOM 735 C C . GLY A 1 100 ? -4.936 -2.281 -2.426 1.00 95.44 100 GLY A C 1
ATOM 736 O O . GLY A 1 100 ? -4.612 -3.456 -2.231 1.00 95.44 100 GLY A O 1
ATOM 737 N N . TRP A 1 101 ? -4.351 -1.517 -3.350 1.00 97.50 101 TRP A N 1
ATOM 738 C CA . TRP A 1 101 ? -3.274 -1.950 -4.232 1.00 97.50 101 TRP A CA 1
ATOM 739 C C . TRP A 1 101 ? -1.967 -1.226 -3.920 1.00 97.50 101 TRP A C 1
ATOM 741 O O . TRP A 1 101 ? -1.941 -0.135 -3.358 1.00 97.50 101 TRP A O 1
ATOM 751 N N . THR A 1 102 ? -0.853 -1.853 -4.274 1.00 96.75 102 THR A N 1
ATOM 752 C CA . THR A 1 102 ? 0.475 -1.252 -4.173 1.00 96.75 102 THR A CA 1
ATOM 753 C C . THR A 1 102 ? 1.376 -1.809 -5.255 1.00 96.75 102 THR A C 1
ATOM 755 O O . THR A 1 102 ? 1.228 -2.957 -5.678 1.00 96.75 102 THR A O 1
ATOM 758 N N . TRP A 1 103 ? 2.336 -1.008 -5.694 1.00 97.31 103 TRP A N 1
ATOM 759 C CA . TRP A 1 103 ? 3.324 -1.468 -6.650 1.00 97.31 103 TRP A CA 1
ATOM 760 C C . TRP A 1 103 ? 4.407 -2.321 -5.988 1.00 97.31 103 TRP A C 1
ATOM 762 O O . TRP A 1 103 ? 4.830 -2.110 -4.849 1.00 97.31 103 TRP A O 1
ATOM 772 N N . HIS A 1 104 ? 4.878 -3.322 -6.714 1.00 96.12 104 HIS A N 1
ATOM 773 C CA . HIS A 1 104 ? 6.022 -4.147 -6.373 1.00 96.12 104 HIS A CA 1
ATOM 774 C C . HIS A 1 104 ? 7.060 -4.059 -7.487 1.00 96.12 104 HIS A C 1
ATOM 776 O O . HIS A 1 104 ? 6.780 -4.414 -8.625 1.00 96.12 104 HIS A O 1
ATOM 782 N N . HIS A 1 105 ? 8.264 -3.610 -7.136 1.00 95.19 105 HIS A N 1
ATOM 783 C CA . HIS A 1 105 ? 9.437 -3.720 -7.995 1.00 95.19 105 HIS A CA 1
ATOM 784 C C . HIS A 1 105 ? 9.842 -5.183 -8.136 1.00 95.19 105 HIS A C 1
ATOM 786 O O . HIS A 1 105 ? 10.211 -5.798 -7.131 1.00 95.19 105 HIS A O 1
ATOM 792 N N . VAL A 1 106 ? 9.838 -5.708 -9.359 1.00 93.75 106 VAL A N 1
ATOM 793 C CA . VAL A 1 106 ? 10.377 -7.041 -9.657 1.00 93.75 106 VAL A CA 1
ATOM 794 C C . VAL A 1 106 ? 11.906 -6.978 -9.637 1.00 93.75 106 VAL A C 1
ATOM 796 O O . VAL A 1 106 ? 12.511 -6.090 -10.243 1.00 93.75 106 VAL A O 1
ATOM 799 N N . ALA A 1 107 ? 12.545 -7.903 -8.917 1.00 89.69 107 ALA A N 1
ATOM 800 C CA . ALA A 1 107 ? 13.993 -7.904 -8.715 1.00 89.69 107 ALA A CA 1
ATOM 801 C C . ALA A 1 107 ? 14.781 -7.952 -10.035 1.00 89.69 107 ALA A C 1
ATOM 803 O O . ALA A 1 107 ? 14.428 -8.682 -10.958 1.00 89.69 107 ALA A O 1
ATOM 804 N N . GLY A 1 108 ? 15.858 -7.163 -10.120 1.00 87.88 108 GLY A N 1
ATOM 805 C CA . GLY A 1 108 ? 16.748 -7.124 -11.283 1.00 87.88 108 GLY A CA 1
ATOM 806 C C . GLY A 1 108 ? 16.124 -6.542 -12.555 1.00 87.88 108 GLY A C 1
ATOM 807 O O . GLY A 1 108 ? 16.656 -6.761 -13.640 1.00 87.88 108 GLY A O 1
ATOM 808 N N . SER A 1 109 ? 15.001 -5.828 -12.448 1.00 92.12 109 SER A N 1
ATOM 809 C CA . SER A 1 109 ? 14.281 -5.282 -13.601 1.00 92.12 109 SER A CA 1
ATOM 810 C C . SER A 1 109 ? 13.691 -3.897 -13.316 1.00 92.12 109 SER A C 1
ATOM 812 O O . SER A 1 109 ? 13.708 -3.411 -12.183 1.00 92.12 109 SER A O 1
ATOM 814 N N . ARG A 1 110 ? 13.134 -3.267 -14.356 1.00 93.94 110 ARG A N 1
ATOM 815 C CA . ARG A 1 110 ? 12.325 -2.040 -14.251 1.00 93.94 110 ARG A CA 1
ATOM 816 C C . ARG A 1 110 ? 10.817 -2.303 -14.312 1.00 93.94 110 ARG A C 1
ATOM 818 O O . ARG A 1 110 ? 10.020 -1.369 -14.409 1.00 93.94 110 ARG A O 1
ATOM 825 N N . ARG A 1 111 ? 10.436 -3.576 -14.209 1.00 96.12 111 ARG A N 1
ATOM 826 C CA . ARG A 1 111 ? 9.052 -4.021 -14.190 1.00 96.12 111 ARG A CA 1
ATOM 827 C C . ARG A 1 111 ? 8.434 -3.775 -12.818 1.00 96.12 111 ARG A C 1
ATOM 829 O O . ARG A 1 111 ? 8.985 -4.159 -11.781 1.00 96.12 111 ARG A O 1
ATOM 836 N N . MET A 1 112 ? 7.253 -3.177 -12.837 1.00 97.75 112 MET A N 1
ATOM 837 C CA . MET A 1 112 ? 6.410 -2.911 -11.679 1.00 97.75 112 MET A CA 1
ATOM 838 C C . MET A 1 112 ? 5.147 -3.760 -11.764 1.00 97.75 112 MET A C 1
ATOM 840 O O . MET A 1 112 ? 4.468 -3.764 -12.787 1.00 97.75 112 MET A O 1
ATOM 844 N N . GLU A 1 113 ? 4.801 -4.449 -10.681 1.00 98.25 113 GLU A N 1
ATOM 845 C CA . GLU A 1 113 ? 3.585 -5.261 -10.586 1.00 98.25 113 GLU A CA 1
ATOM 846 C C . GLU A 1 113 ? 2.625 -4.669 -9.555 1.00 98.25 113 GLU A C 1
ATOM 848 O O . GLU A 1 113 ? 2.990 -4.476 -8.393 1.00 98.25 113 GLU A O 1
ATOM 853 N N . LEU A 1 114 ? 1.395 -4.362 -9.973 1.00 98.50 114 LEU A N 1
ATOM 854 C CA . LEU A 1 114 ? 0.347 -3.873 -9.081 1.00 98.50 114 LEU A CA 1
ATOM 855 C C . LEU A 1 114 ? -0.289 -5.065 -8.374 1.00 98.50 114 LEU A C 1
ATOM 857 O O . LEU A 1 114 ? -0.962 -5.879 -9.008 1.00 98.50 114 LEU A O 1
ATOM 861 N N . VAL A 1 115 ? -0.094 -5.163 -7.064 1.00 98.12 115 VAL A N 1
ATOM 862 C CA . VAL A 1 115 ? -0.507 -6.318 -6.257 1.00 98.12 115 VAL A CA 1
ATOM 863 C C . VAL A 1 115 ? -1.335 -5.860 -5.052 1.00 98.12 115 VAL A C 1
ATOM 865 O O . VAL A 1 115 ? -1.202 -4.708 -4.626 1.00 98.12 115 VAL A O 1
ATOM 868 N N . PRO A 1 116 ? -2.189 -6.718 -4.465 1.00 97.19 116 PRO A N 1
ATOM 869 C CA . PRO A 1 116 ? -2.941 -6.347 -3.274 1.00 97.19 116 PRO A CA 1
ATOM 870 C C . PRO A 1 116 ? -2.003 -6.027 -2.103 1.00 97.19 116 PRO A C 1
ATOM 872 O O . PRO A 1 116 ? -1.073 -6.789 -1.816 1.00 97.19 116 PRO A O 1
ATOM 875 N N . VAL A 1 117 ? -2.275 -4.938 -1.377 1.00 94.88 117 VAL A N 1
ATOM 876 C CA . VAL A 1 117 ? -1.486 -4.525 -0.196 1.00 94.88 117 VAL A CA 1
ATOM 877 C C . VAL A 1 117 ? -1.412 -5.653 0.834 1.00 94.88 117 VAL A C 1
ATOM 879 O O . VAL A 1 117 ? -0.344 -5.944 1.370 1.00 94.88 117 VAL A O 1
ATOM 882 N N . GLU A 1 118 ? -2.534 -6.336 1.072 1.00 93.06 118 GLU A N 1
ATOM 883 C CA . GLU A 1 118 ? -2.631 -7.423 2.053 1.00 93.06 118 GLU A CA 1
ATOM 884 C C . GLU A 1 118 ? -1.736 -8.629 1.715 1.00 93.06 118 GLU A C 1
ATOM 886 O O . GLU A 1 118 ? -1.246 -9.292 2.633 1.00 93.06 118 GLU A O 1
ATOM 891 N N . VAL A 1 119 ? -1.481 -8.871 0.421 1.00 95.31 119 VAL A N 1
ATOM 892 C CA . VAL A 1 119 ? -0.555 -9.901 -0.074 1.00 95.31 119 VAL A CA 1
ATOM 893 C C . VAL A 1 119 ? 0.884 -9.413 0.051 1.00 95.31 119 VAL A C 1
ATOM 895 O O . VAL A 1 119 ? 1.732 -10.120 0.598 1.00 95.31 119 VAL A O 1
ATOM 898 N N . LYS A 1 120 ? 1.157 -8.182 -0.398 1.00 93.25 120 LYS A N 1
ATOM 899 C CA . LYS A 1 120 ? 2.490 -7.564 -0.344 1.00 93.25 120 LYS A CA 1
ATOM 900 C C . LYS A 1 120 ? 3.052 -7.511 1.080 1.00 93.25 120 LYS A C 1
ATOM 902 O O . LYS A 1 120 ? 4.255 -7.679 1.267 1.00 93.25 120 LYS A O 1
ATOM 907 N N . ALA A 1 121 ? 2.182 -7.303 2.066 1.00 90.75 121 ALA A N 1
ATOM 908 C CA . ALA A 1 121 ? 2.528 -7.204 3.481 1.00 90.75 121 ALA A CA 1
ATOM 909 C C . ALA A 1 121 ? 2.787 -8.557 4.175 1.00 90.75 121 ALA A C 1
ATOM 911 O O . ALA A 1 121 ? 3.053 -8.569 5.374 1.00 90.75 121 ALA A O 1
ATOM 912 N N . LEU A 1 122 ? 2.689 -9.701 3.480 1.00 89.69 122 LEU A N 1
ATOM 913 C CA . LEU A 1 122 ? 2.954 -11.011 4.093 1.00 89.69 122 LEU A CA 1
ATOM 914 C C . LEU A 1 122 ? 4.402 -11.146 4.585 1.00 89.69 122 LEU A C 1
ATOM 916 O O . LEU A 1 122 ? 4.647 -11.727 5.638 1.00 89.69 122 LEU A O 1
ATOM 920 N N . LEU A 1 123 ? 5.355 -10.623 3.815 1.00 84.44 123 LEU A N 1
ATOM 921 C CA . LEU A 1 123 ? 6.780 -10.734 4.095 1.00 84.44 123 LEU A CA 1
ATOM 922 C C . LEU A 1 123 ? 7.437 -9.360 4.035 1.00 84.44 123 LEU A C 1
ATOM 924 O O . LEU A 1 123 ? 7.271 -8.625 3.059 1.00 84.44 123 LEU A O 1
ATOM 928 N N . ARG A 1 124 ? 8.272 -9.044 5.027 1.00 81.94 124 ARG A N 1
ATOM 929 C CA . ARG A 1 124 ? 9.150 -7.871 4.960 1.00 81.94 124 ARG A CA 1
ATOM 930 C C . ARG A 1 124 ? 10.157 -8.052 3.854 1.00 81.94 124 ARG A C 1
ATOM 932 O O . ARG A 1 124 ? 10.919 -9.009 3.850 1.00 81.94 124 ARG A O 1
ATOM 939 N N . HIS A 1 125 ? 10.211 -7.116 2.929 1.00 80.94 125 HIS A N 1
ATOM 940 C CA . HIS A 1 125 ? 11.220 -7.134 1.888 1.00 80.94 125 HIS A CA 1
ATOM 941 C C . HIS A 1 125 ? 11.433 -5.720 1.377 1.00 80.94 125 HIS A C 1
ATOM 943 O O . HIS A 1 125 ? 10.522 -4.895 1.377 1.00 80.94 125 HIS A O 1
ATOM 949 N N . HIS A 1 126 ? 12.642 -5.460 0.899 1.00 73.06 126 HIS A N 1
ATOM 950 C CA . HIS A 1 126 ? 12.946 -4.222 0.196 1.00 73.06 126 HIS A CA 1
ATOM 951 C C . HIS A 1 126 ? 12.490 -4.287 -1.274 1.00 73.06 126 HIS A C 1
ATOM 953 O O . HIS A 1 126 ? 12.795 -3.392 -2.043 1.00 73.06 126 HIS A O 1
ATOM 959 N N . GLY A 1 127 ? 11.750 -5.324 -1.693 1.00 72.00 127 GLY A N 1
ATOM 960 C CA . GLY A 1 127 ? 11.373 -5.481 -3.102 1.00 72.00 127 GLY A CA 1
ATOM 961 C C . GLY A 1 127 ? 12.573 -5.700 -4.012 1.00 72.00 127 GLY A C 1
ATOM 962 O O . GLY A 1 127 ? 13.702 -5.893 -3.562 1.00 72.00 127 GLY A O 1
ATOM 963 N N . GLY A 1 128 ? 12.321 -5.587 -5.310 1.00 80.31 128 GLY A N 1
ATOM 964 C CA . GLY A 1 128 ? 13.363 -5.379 -6.303 1.00 80.31 128 GLY A CA 1
ATOM 965 C C . GLY A 1 128 ? 14.035 -4.009 -6.206 1.00 80.31 128 GLY A C 1
ATOM 966 O O . GLY A 1 128 ? 15.085 -3.821 -6.812 1.00 80.31 128 GLY A O 1
ATOM 967 N N . ILE A 1 129 ? 13.518 -3.058 -5.413 1.00 86.06 129 ILE A N 1
ATOM 968 C CA . ILE A 1 129 ? 14.121 -1.719 -5.333 1.00 86.06 129 ILE A CA 1
ATOM 969 C C . ILE A 1 129 ? 15.533 -1.744 -4.735 1.00 86.06 129 ILE A C 1
ATOM 971 O O . ILE A 1 129 ? 16.380 -0.936 -5.110 1.00 86.06 129 ILE A O 1
ATOM 975 N N . SER A 1 130 ? 15.838 -2.726 -3.878 1.00 84.62 130 SER A N 1
ATOM 976 C CA . SER A 1 130 ? 17.193 -2.910 -3.343 1.00 84.62 130 SER A CA 1
ATOM 977 C C . SER A 1 130 ? 18.199 -3.368 -4.399 1.00 84.62 130 SER A C 1
ATOM 979 O O . SER A 1 130 ? 19.396 -3.359 -4.142 1.00 84.62 130 SER A O 1
ATOM 981 N N . THR A 1 131 ? 17.720 -3.817 -5.562 1.00 85.00 131 THR A N 1
ATOM 982 C CA . THR A 1 131 ? 18.559 -4.204 -6.707 1.00 85.00 131 THR A CA 1
ATOM 983 C C . THR A 1 131 ? 18.734 -3.068 -7.716 1.00 85.00 131 THR A C 1
ATOM 985 O O . THR A 1 131 ? 19.489 -3.216 -8.672 1.00 85.00 131 THR A O 1
ATOM 988 N N . ALA A 1 132 ? 18.060 -1.930 -7.512 1.00 88.56 132 ALA A N 1
ATOM 989 C CA . ALA A 1 132 ? 18.155 -0.790 -8.409 1.00 88.56 132 ALA A CA 1
ATOM 990 C C . ALA A 1 132 ? 19.512 -0.081 -8.292 1.00 88.56 132 ALA A C 1
ATOM 992 O O . ALA A 1 132 ? 20.057 0.099 -7.197 1.00 88.56 132 ALA A O 1
ATOM 993 N N . VAL A 1 133 ? 20.026 0.373 -9.436 1.00 89.38 133 VAL A N 1
ATOM 994 C CA . VAL A 1 133 ? 21.317 1.064 -9.556 1.00 89.38 133 VAL A CA 1
ATOM 995 C C . VAL A 1 133 ? 21.136 2.560 -9.264 1.00 89.38 133 VAL A C 1
ATOM 997 O O . VAL A 1 133 ? 21.186 3.403 -10.152 1.00 89.38 133 VAL A O 1
ATOM 1000 N N . VAL A 1 134 ? 20.872 2.877 -7.998 1.00 92.38 134 VAL A N 1
ATOM 1001 C CA . VAL A 1 134 ? 20.732 4.240 -7.454 1.00 92.38 134 VAL A CA 1
ATOM 1002 C C . VAL A 1 134 ? 21.477 4.350 -6.124 1.00 92.38 134 VAL A C 1
ATOM 1004 O O . VAL A 1 134 ? 21.904 3.337 -5.563 1.00 92.38 134 VAL A O 1
ATOM 1007 N N . ASP A 1 135 ? 21.627 5.563 -5.587 1.00 92.31 135 ASP A N 1
ATOM 1008 C CA . ASP A 1 135 ? 22.210 5.739 -4.255 1.00 92.31 135 ASP A CA 1
ATOM 1009 C C . ASP A 1 135 ? 21.246 5.211 -3.175 1.00 92.31 135 ASP A C 1
ATOM 1011 O O . ASP A 1 135 ? 20.244 5.841 -2.826 1.00 92.31 135 ASP A O 1
ATOM 1015 N N . GLN A 1 136 ? 21.566 4.032 -2.638 1.00 92.12 136 GLN A N 1
ATOM 1016 C CA . GLN A 1 136 ? 20.788 3.353 -1.596 1.00 92.12 136 GLN A CA 1
ATOM 1017 C C . GLN A 1 136 ? 20.896 4.041 -0.219 1.00 92.12 136 GLN A C 1
ATOM 1019 O O . GLN A 1 136 ? 20.078 3.780 0.666 1.00 92.12 136 GLN A O 1
ATOM 1024 N N . GLY A 1 137 ? 21.893 4.911 -0.018 1.00 92.00 137 GLY A N 1
ATOM 1025 C CA . GLY A 1 137 ? 22.080 5.693 1.207 1.00 92.00 137 GLY A CA 1
ATOM 1026 C C . GLY A 1 137 ? 21.323 7.022 1.205 1.00 92.00 137 GLY A C 1
ATOM 1027 O O . GLY A 1 137 ? 21.053 7.576 2.272 1.00 92.00 137 GLY A O 1
ATOM 1028 N N . LYS A 1 138 ? 20.940 7.523 0.029 1.00 92.25 138 LYS A N 1
ATOM 1029 C CA . LYS A 1 138 ? 20.199 8.777 -0.121 1.00 92.25 138 LYS A CA 1
ATOM 1030 C C . LYS A 1 138 ? 18.700 8.559 0.119 1.00 92.25 138 LYS A C 1
ATOM 1032 O O . LYS A 1 138 ? 18.020 7.899 -0.667 1.00 92.25 138 LYS A O 1
ATOM 1037 N N . ARG A 1 139 ? 18.200 9.118 1.225 1.00 92.62 139 ARG A N 1
ATOM 1038 C CA . ARG A 1 139 ? 16.808 8.998 1.696 1.00 92.62 139 ARG A CA 1
ATOM 1039 C C . ARG A 1 139 ? 15.986 10.258 1.418 1.00 92.62 139 ARG A C 1
ATOM 1041 O O . ARG A 1 139 ? 16.556 11.338 1.260 1.00 92.62 139 ARG A O 1
ATOM 1048 N N . GLY A 1 140 ? 14.665 10.096 1.401 1.00 92.06 140 GLY A N 1
ATOM 1049 C CA . GLY A 1 140 ? 13.701 11.156 1.113 1.00 92.06 140 GLY A CA 1
ATOM 1050 C C . GLY A 1 140 ? 13.728 11.625 -0.339 1.00 92.06 140 GLY A C 1
ATOM 1051 O O . GLY A 1 140 ? 14.372 11.023 -1.200 1.00 92.06 140 GLY A O 1
ATOM 1052 N N . THR A 1 141 ? 13.013 12.711 -0.615 1.00 90.25 141 THR A N 1
ATOM 1053 C CA . THR A 1 141 ? 13.026 13.408 -1.904 1.00 90.25 141 THR A CA 1
ATOM 1054 C C . THR A 1 141 ? 13.766 14.730 -1.806 1.00 90.25 141 THR A C 1
ATOM 1056 O O . THR A 1 141 ? 14.000 15.263 -0.720 1.00 90.25 141 THR A O 1
ATOM 1059 N N . ARG A 1 142 ? 14.089 15.329 -2.958 1.00 85.50 142 ARG A N 1
ATOM 1060 C CA . ARG A 1 142 ? 14.419 16.761 -2.996 1.00 85.50 142 ARG A CA 1
ATOM 1061 C C . ARG A 1 142 ? 13.323 17.583 -2.289 1.00 85.50 142 ARG A C 1
ATOM 1063 O O . ARG A 1 142 ? 12.143 17.241 -2.426 1.00 85.50 142 ARG A O 1
ATOM 1070 N N . PRO A 1 143 ? 13.691 18.659 -1.565 1.00 83.06 143 PRO A N 1
ATOM 1071 C CA . PRO A 1 143 ? 12.722 19.537 -0.923 1.00 83.06 143 PRO A CA 1
ATOM 1072 C C . PRO A 1 143 ? 11.699 20.073 -1.924 1.00 83.06 143 PRO A C 1
ATOM 1074 O O . PRO A 1 143 ? 12.057 20.514 -3.019 1.00 83.06 143 PRO A O 1
ATOM 1077 N N . LEU A 1 144 ? 10.427 20.050 -1.533 1.00 83.00 144 LEU A N 1
ATOM 1078 C CA . LEU A 1 144 ? 9.362 20.665 -2.314 1.00 83.00 144 LEU A CA 1
ATOM 1079 C C . LEU A 1 144 ? 9.478 22.189 -2.220 1.00 83.00 144 LEU A C 1
ATOM 1081 O O . LEU A 1 144 ? 9.710 22.732 -1.141 1.00 83.00 144 LEU A O 1
ATOM 1085 N N . GLN A 1 145 ? 9.303 22.878 -3.349 1.00 83.94 145 GLN A N 1
ATOM 1086 C CA . GLN A 1 145 ? 9.328 24.346 -3.387 1.00 83.94 145 GLN A CA 1
ATOM 1087 C C . GLN A 1 145 ? 8.146 24.959 -2.624 1.00 83.94 145 GLN A C 1
ATOM 1089 O O . GLN A 1 145 ? 8.296 25.992 -1.979 1.00 83.94 145 GLN A O 1
ATOM 1094 N N . GLU A 1 146 ? 6.989 24.297 -2.667 1.00 86.44 146 GLU A N 1
ATOM 1095 C CA . GLU A 1 146 ? 5.795 24.647 -1.905 1.00 86.44 146 GLU A CA 1
ATOM 1096 C C . GLU A 1 146 ? 5.267 23.407 -1.184 1.00 86.44 146 GLU A C 1
ATOM 1098 O O . GLU A 1 146 ? 5.214 22.317 -1.758 1.00 86.44 146 GLU A O 1
ATOM 1103 N N . THR A 1 147 ? 4.829 23.579 0.061 1.00 88.81 147 THR A N 1
ATOM 1104 C CA . THR A 1 147 ? 4.117 22.551 0.823 1.00 88.81 147 THR A CA 1
ATOM 1105 C C . THR A 1 147 ? 2.737 23.066 1.203 1.00 88.81 147 THR A C 1
ATOM 1107 O O . THR A 1 147 ? 2.542 24.251 1.482 1.00 88.81 147 THR A O 1
ATOM 1110 N N . ARG A 1 148 ? 1.745 22.174 1.173 1.00 89.62 148 ARG A N 1
ATOM 1111 C CA . ARG A 1 148 ? 0.371 22.468 1.589 1.00 89.62 148 ARG A CA 1
ATOM 1112 C C . ARG A 1 148 ? -0.119 21.355 2.509 1.00 89.62 148 ARG A C 1
ATOM 1114 O O . ARG A 1 148 ? 0.273 20.207 2.303 1.00 89.62 148 ARG A O 1
ATOM 1121 N N . PRO A 1 149 ? -0.969 21.669 3.500 1.00 90.44 149 PRO A N 1
ATOM 1122 C CA . PRO A 1 149 ? -1.595 20.644 4.318 1.00 90.44 149 PRO A CA 1
ATOM 1123 C C . PRO A 1 149 ? -2.395 19.655 3.469 1.00 90.44 149 PRO A C 1
ATOM 1125 O O . PRO A 1 149 ? -3.061 20.035 2.505 1.00 90.44 149 PRO A O 1
ATOM 1128 N N . VAL A 1 150 ? -2.355 18.389 3.869 1.00 91.00 150 VAL A N 1
ATOM 1129 C CA . VAL A 1 150 ? -3.186 17.334 3.292 1.00 91.00 150 VAL A CA 1
ATOM 1130 C C . VAL A 1 150 ? -4.587 17.423 3.887 1.00 91.00 150 VAL A C 1
ATOM 1132 O O . VAL A 1 150 ? -4.757 17.681 5.079 1.00 91.00 150 VAL A O 1
ATOM 1135 N N . HIS A 1 151 ? -5.601 17.199 3.055 1.00 92.56 151 HIS A N 1
ATOM 1136 C CA . HIS A 1 151 ? -6.994 17.208 3.481 1.00 92.56 151 HIS A CA 1
ATOM 1137 C C . HIS A 1 151 ? -7.572 15.798 3.512 1.00 92.56 151 HIS A C 1
ATOM 1139 O O . HIS A 1 151 ? -7.353 14.996 2.604 1.00 92.56 151 HIS A O 1
ATOM 1145 N N . PHE A 1 152 ? -8.377 15.539 4.538 1.00 93.38 152 PHE A N 1
ATOM 1146 C CA . PHE A 1 152 ? -9.099 14.289 4.734 1.00 93.38 152 PHE A CA 1
ATOM 1147 C C . PHE A 1 152 ? -10.601 14.542 4.687 1.00 93.38 152 PHE A C 1
ATOM 1149 O O . PHE A 1 152 ? -11.090 15.566 5.171 1.00 93.38 152 PHE A O 1
ATOM 1156 N N . GLY A 1 153 ? -11.336 13.600 4.100 1.00 90.50 153 GLY A N 1
ATOM 1157 C CA . GLY A 1 153 ? -12.791 13.651 4.077 1.00 90.50 153 GLY A CA 1
ATOM 1158 C C . GLY A 1 153 ? -13.343 13.354 5.467 1.00 90.50 153 GLY A C 1
ATOM 1159 O O . GLY A 1 153 ? -13.134 12.260 5.988 1.00 90.50 153 GLY A O 1
ATOM 1160 N N . LEU A 1 154 ? -14.047 14.318 6.061 1.00 92.69 154 LEU A N 1
ATOM 1161 C CA . LEU A 1 154 ? -14.712 14.149 7.352 1.00 92.69 154 LEU A CA 1
ATOM 1162 C C . LEU A 1 154 ? -16.189 13.762 7.159 1.00 92.69 154 LEU A C 1
ATOM 1164 O O . LEU A 1 154 ? -16.815 14.196 6.184 1.00 92.69 154 LEU A O 1
ATOM 1168 N N . PRO A 1 155 ? -16.781 12.979 8.079 1.00 90.44 155 PRO A N 1
ATOM 1169 C CA . PRO A 1 155 ? -18.212 12.722 8.061 1.00 90.44 155 PRO A CA 1
ATOM 1170 C C . PRO A 1 155 ? -19.006 14.025 8.217 1.00 90.44 155 PRO A C 1
ATOM 1172 O O . PRO A 1 155 ? -18.609 14.938 8.937 1.00 90.44 155 PRO A O 1
ATOM 1175 N N . LYS A 1 156 ? -20.172 14.102 7.560 1.00 87.75 156 LYS A N 1
ATOM 1176 C CA . LYS A 1 156 ? -21.040 15.297 7.588 1.00 87.75 156 LYS A CA 1
ATOM 1177 C C . LYS A 1 156 ? -21.607 15.607 8.980 1.00 87.75 156 LYS A C 1
ATOM 1179 O O . LYS A 1 156 ? -21.990 16.743 9.239 1.00 87.75 156 LYS A O 1
ATOM 1184 N N . SER A 1 157 ? -21.698 14.605 9.852 1.00 86.62 157 SER A N 1
ATOM 1185 C CA . SER A 1 157 ? -22.185 14.739 11.225 1.00 86.62 157 SER A CA 1
ATOM 1186 C C . SER A 1 157 ? -21.614 13.635 12.111 1.00 86.62 157 SER A C 1
ATOM 1188 O O . SER A 1 157 ? -21.477 12.501 11.654 1.00 86.62 157 SER A O 1
ATOM 1190 N N . GLY A 1 158 ? -21.380 13.945 13.388 1.00 89.62 158 GLY A N 1
ATOM 1191 C CA . GLY A 1 158 ? -20.849 12.996 14.369 1.00 89.62 158 GLY A CA 1
ATOM 1192 C C . GLY A 1 158 ? -19.338 12.777 14.257 1.00 89.62 158 GLY A C 1
ATOM 1193 O O . GLY A 1 158 ? -18.644 13.474 13.521 1.00 89.62 158 GLY A O 1
ATOM 1194 N N . VAL A 1 159 ? -18.835 11.816 15.031 1.00 92.62 159 VAL A N 1
ATOM 1195 C CA . VAL A 1 159 ? -17.449 11.330 14.958 1.00 92.62 159 VAL A CA 1
ATOM 1196 C C . VAL A 1 159 ? -17.404 10.041 14.142 1.00 92.62 159 VAL A C 1
ATOM 1198 O O . VAL A 1 159 ? -18.354 9.262 14.176 1.00 92.62 159 VAL A O 1
ATOM 1201 N N . ALA A 1 160 ? -16.308 9.812 13.422 1.00 94.94 160 ALA A N 1
ATOM 1202 C CA . ALA A 1 160 ? -16.108 8.594 12.641 1.00 94.94 160 ALA A CA 1
ATOM 1203 C C . ALA A 1 160 ? -15.871 7.372 13.542 1.00 94.94 160 ALA A C 1
ATOM 1205 O O . ALA A 1 160 ? -16.399 6.295 13.283 1.00 94.94 160 ALA A O 1
ATOM 1206 N N . VAL A 1 161 ? -15.104 7.561 14.619 1.00 96.31 161 VAL A N 1
ATOM 1207 C CA . VAL A 1 161 ? -14.863 6.552 15.657 1.00 96.31 161 VAL A CA 1
ATOM 1208 C C . VAL A 1 161 ? -15.142 7.182 17.019 1.00 96.31 161 VAL A C 1
ATOM 1210 O O . VAL A 1 161 ? -14.689 8.291 17.317 1.00 96.31 161 VAL A O 1
ATOM 1213 N N . THR A 1 162 ? -15.917 6.496 17.855 1.00 96.75 162 THR A N 1
ATOM 1214 C CA . THR A 1 162 ? -16.295 7.007 19.178 1.00 96.75 162 THR A CA 1
ATOM 1215 C C . THR A 1 162 ? -15.142 6.916 20.175 1.00 96.75 162 THR A C 1
ATOM 1217 O O . THR A 1 162 ? -14.231 6.102 20.047 1.00 96.75 162 THR A O 1
ATOM 1220 N N . GLU A 1 163 ? -15.195 7.742 21.221 1.00 97.19 163 GLU A N 1
ATOM 1221 C CA . GLU A 1 163 ? -14.225 7.696 22.322 1.00 97.19 163 GLU A CA 1
ATOM 1222 C C . GLU A 1 163 ? -14.179 6.313 22.995 1.00 97.19 163 GLU A C 1
ATOM 1224 O O . GLU A 1 163 ? -13.096 5.824 23.300 1.00 97.19 163 GLU A O 1
ATOM 1229 N N . GLN A 1 164 ? -15.337 5.665 23.160 1.00 97.38 164 GLN A N 1
ATOM 1230 C CA . GLN A 1 164 ? -15.446 4.325 23.738 1.00 97.38 164 GLN A CA 1
ATOM 1231 C C . GLN A 1 164 ? -14.761 3.267 22.861 1.00 97.38 164 GLN A C 1
ATOM 1233 O O . GLN A 1 164 ? -14.006 2.448 23.374 1.00 97.38 164 GLN A O 1
ATOM 1238 N N . GLN A 1 165 ? -14.973 3.307 21.541 1.00 97.19 165 GLN A N 1
ATOM 1239 C CA . GLN A 1 165 ? -14.307 2.392 20.605 1.00 97.19 165 GLN A CA 1
ATOM 1240 C C . GLN A 1 165 ? -12.786 2.557 20.636 1.00 97.19 165 GLN A C 1
ATOM 1242 O O . GLN A 1 165 ? -12.062 1.569 20.688 1.00 97.19 165 GLN A O 1
ATOM 1247 N N . VAL A 1 166 ? -12.292 3.799 20.651 1.00 96.50 166 VAL A N 1
ATOM 1248 C CA . VAL A 1 166 ? -10.849 4.054 20.751 1.00 96.50 166 VAL A CA 1
ATOM 1249 C C . VAL A 1 166 ? -10.276 3.517 22.065 1.00 96.50 166 VAL A C 1
ATOM 1251 O O . VAL A 1 166 ? -9.195 2.937 22.053 1.00 96.50 166 VAL A O 1
ATOM 1254 N N . GLN A 1 167 ? -10.969 3.705 23.191 1.00 97.06 167 GLN A N 1
ATOM 1255 C CA . GLN A 1 167 ? -10.520 3.175 24.484 1.00 97.06 167 GLN A CA 1
ATOM 1256 C C . GLN A 1 167 ? -10.451 1.643 24.471 1.00 97.06 167 GLN A C 1
ATOM 1258 O O . GLN A 1 167 ? -9.428 1.101 24.875 1.00 97.06 167 GLN A O 1
ATOM 1263 N N . GLY A 1 168 ? -11.462 0.962 23.920 1.00 96.06 168 GLY A N 1
ATOM 1264 C CA . GLY A 1 168 ? -11.434 -0.497 23.764 1.00 96.06 168 GLY A CA 1
ATOM 1265 C C . GLY A 1 168 ? -10.257 -0.977 22.907 1.00 96.06 168 GLY A C 1
ATOM 1266 O O . GLY A 1 168 ? -9.549 -1.903 23.285 1.00 96.06 168 GLY A O 1
ATOM 1267 N N . VAL A 1 169 ? -9.962 -0.278 21.806 1.00 94.56 169 VAL A N 1
ATOM 1268 C CA . VAL A 1 169 ? -8.782 -0.570 20.975 1.00 94.56 169 VAL A CA 1
ATOM 1269 C C . VAL A 1 169 ? -7.476 -0.402 21.755 1.00 94.56 169 VAL A C 1
ATOM 1271 O O . VAL A 1 169 ? -6.581 -1.231 21.635 1.00 94.56 169 VAL A O 1
ATOM 1274 N N . GLU A 1 170 ? -7.334 0.653 22.558 1.00 94.44 170 GLU A N 1
ATOM 1275 C CA . GLU A 1 170 ? -6.136 0.862 23.385 1.00 94.44 170 GLU A CA 1
ATOM 1276 C C . GLU A 1 170 ? -5.973 -0.200 24.478 1.00 94.44 170 GLU A C 1
ATOM 1278 O O . GLU A 1 170 ? -4.845 -0.598 24.780 1.00 94.44 170 GLU A O 1
ATOM 1283 N N . GLU A 1 171 ? -7.083 -0.669 25.051 1.00 95.25 171 GLU A N 1
ATOM 1284 C CA . GLU A 1 171 ? -7.106 -1.787 25.996 1.00 95.25 171 GLU A CA 1
ATOM 1285 C C . GLU A 1 171 ? -6.642 -3.083 25.318 1.00 95.25 171 GLU A C 1
ATOM 1287 O O . GLU A 1 171 ? -5.720 -3.732 25.820 1.00 95.25 171 GLU A O 1
ATOM 1292 N N . ASP A 1 172 ? -7.181 -3.406 24.140 1.00 93.00 172 ASP A N 1
ATOM 1293 C CA . ASP A 1 172 ? -6.808 -4.599 23.365 1.00 93.00 172 ASP A CA 1
ATOM 1294 C C . ASP A 1 172 ? -5.348 -4.569 22.887 1.00 93.00 172 ASP A C 1
ATOM 1296 O O . ASP A 1 172 ? -4.659 -5.595 22.848 1.00 93.00 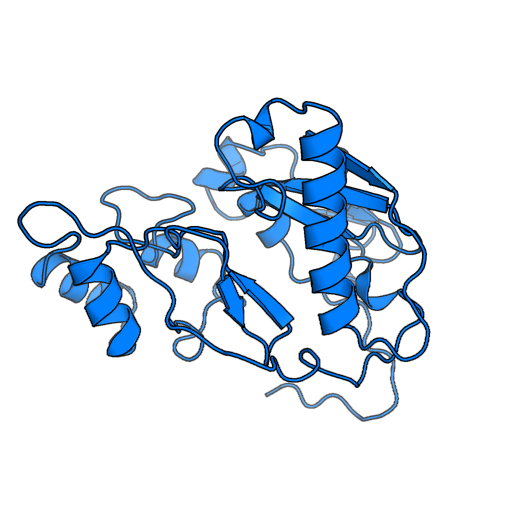172 ASP A O 1
ATOM 1300 N N . LEU A 1 173 ? -4.851 -3.386 22.520 1.00 90.38 173 LEU A N 1
ATOM 1301 C CA . LEU A 1 173 ? -3.454 -3.176 22.143 1.00 90.38 173 LEU A CA 1
ATOM 1302 C C . LEU A 1 173 ? -2.512 -3.193 23.358 1.00 90.38 173 LEU A C 1
ATOM 1304 O O . LEU A 1 173 ? -1.320 -3.478 23.203 1.00 90.38 173 LEU A O 1
ATOM 1308 N N . GLY A 1 174 ? -3.026 -2.892 24.554 1.00 91.12 174 GLY A N 1
ATOM 1309 C CA . GLY A 1 174 ? -2.253 -2.752 25.788 1.00 91.12 174 GLY A CA 1
ATOM 1310 C C . GLY A 1 174 ? -1.437 -1.457 25.870 1.00 91.12 174 GLY A C 1
ATOM 1311 O O . GLY A 1 174 ? -0.497 -1.373 26.665 1.00 91.12 174 GLY A O 1
ATOM 1312 N N . TYR A 1 175 ? -1.743 -0.454 25.041 1.00 89.94 175 TYR A N 1
ATOM 1313 C CA . TYR A 1 175 ? -1.078 0.850 25.052 1.00 89.94 175 TYR A CA 1
ATOM 1314 C C . TYR A 1 175 ? -1.963 1.958 24.470 1.00 89.94 175 TYR A C 1
ATOM 1316 O O . TYR A 1 175 ? -2.870 1.723 23.678 1.00 89.94 175 TYR A O 1
ATOM 1324 N N . ARG A 1 176 ? -1.653 3.203 24.847 1.00 91.69 176 ARG A N 1
ATOM 1325 C CA . ARG A 1 176 ? -2.309 4.405 24.318 1.00 91.69 176 ARG A CA 1
ATOM 1326 C C . ARG A 1 176 ? -1.836 4.699 22.900 1.00 91.69 176 ARG A C 1
ATOM 1328 O O . ARG A 1 176 ? -0.628 4.744 22.663 1.00 91.69 176 ARG A O 1
ATOM 1335 N N . LEU A 1 177 ? -2.767 4.966 21.990 1.00 92.06 177 LEU A N 1
ATOM 1336 C CA . LEU A 1 177 ? -2.430 5.395 20.636 1.00 92.06 177 LEU A CA 1
ATOM 1337 C C . LEU A 1 177 ? -1.755 6.777 20.665 1.00 92.06 177 LEU A C 1
ATOM 1339 O O . LEU A 1 177 ? -2.080 7.601 21.530 1.00 92.06 177 LEU A O 1
ATOM 1343 N N . PRO A 1 178 ? -0.864 7.082 19.702 1.00 91.69 178 PRO A N 1
ATOM 1344 C CA . PRO A 1 178 ? -0.340 8.432 19.534 1.00 91.69 178 PRO A CA 1
ATOM 1345 C C . PRO A 1 178 ? -1.472 9.461 19.424 1.00 91.69 178 PRO A C 1
ATOM 1347 O O . PRO A 1 178 ? -2.472 9.231 18.742 1.00 91.69 178 PRO A O 1
ATOM 1350 N N . GLY A 1 179 ? -1.323 10.615 20.084 1.00 92.75 179 GLY A N 1
ATOM 1351 C CA . GLY A 1 179 ? -2.401 11.607 20.199 1.00 92.75 179 GLY A CA 1
ATOM 1352 C C . GLY A 1 179 ? -2.936 12.112 18.852 1.00 92.75 179 GLY A C 1
ATOM 1353 O O . GLY A 1 179 ? -4.144 12.319 18.705 1.00 92.75 179 GLY A O 1
ATOM 1354 N N . ALA A 1 180 ? -2.056 12.246 17.855 1.00 91.88 180 ALA A N 1
ATOM 1355 C CA . ALA A 1 180 ? -2.433 12.599 16.487 1.00 91.88 180 ALA A CA 1
ATOM 1356 C C . ALA A 1 180 ? -3.298 11.502 15.844 1.00 91.88 180 ALA A C 1
ATOM 1358 O O . ALA A 1 180 ? -4.406 11.785 15.392 1.00 91.88 180 ALA A O 1
ATOM 1359 N N . TYR A 1 181 ? -2.855 10.243 15.909 1.00 93.19 181 TYR A N 1
ATOM 1360 C CA . TYR A 1 181 ? -3.588 9.098 15.364 1.00 93.19 181 TYR A CA 1
ATOM 1361 C C . TYR A 1 181 ? -4.946 8.900 16.044 1.00 93.19 181 TYR A C 1
ATOM 1363 O O . TYR A 1 181 ? -5.959 8.700 15.378 1.00 93.19 181 TYR A O 1
ATOM 1371 N N . ARG A 1 182 ? -5.003 9.057 17.374 1.00 94.56 182 ARG A N 1
ATOM 1372 C CA . ARG A 1 182 ? -6.256 9.059 18.143 1.00 94.56 182 ARG A CA 1
ATOM 1373 C C . ARG A 1 182 ? -7.245 10.095 17.607 1.00 94.56 182 ARG A C 1
ATOM 1375 O O . ARG A 1 182 ? -8.412 9.784 17.368 1.00 94.56 182 ARG A O 1
ATOM 1382 N N . SER A 1 183 ? -6.784 11.335 17.458 1.00 94.62 183 SER A N 1
ATOM 1383 C CA . SER A 1 183 ? -7.619 12.450 16.999 1.00 94.62 183 SER A CA 1
ATOM 1384 C C . SER A 1 183 ? -8.098 12.221 15.567 1.00 94.62 183 SER A C 1
ATOM 1386 O O . SER A 1 183 ? -9.273 12.431 15.265 1.00 94.62 183 SER A O 1
ATOM 1388 N N . PHE A 1 184 ? -7.211 11.710 14.717 1.00 95.00 184 PHE A N 1
ATOM 1389 C CA . PHE A 1 184 ? -7.508 11.356 13.339 1.00 95.00 184 PHE A CA 1
ATOM 1390 C C . PHE A 1 184 ? -8.538 10.229 13.220 1.00 95.00 184 PHE A C 1
ATOM 1392 O O . PHE A 1 184 ? -9.505 10.387 12.483 1.00 95.00 184 PHE A O 1
ATOM 1399 N N . LEU A 1 185 ? -8.416 9.135 13.979 1.00 95.88 185 LEU A N 1
ATOM 1400 C CA . LEU A 1 185 ? -9.426 8.069 13.984 1.00 95.88 185 LEU A CA 1
ATOM 1401 C C . LEU A 1 185 ? -10.808 8.612 14.350 1.00 95.88 185 LEU A C 1
ATOM 1403 O O . LEU A 1 185 ? -11.788 8.331 13.664 1.00 95.88 185 LEU A O 1
ATOM 1407 N N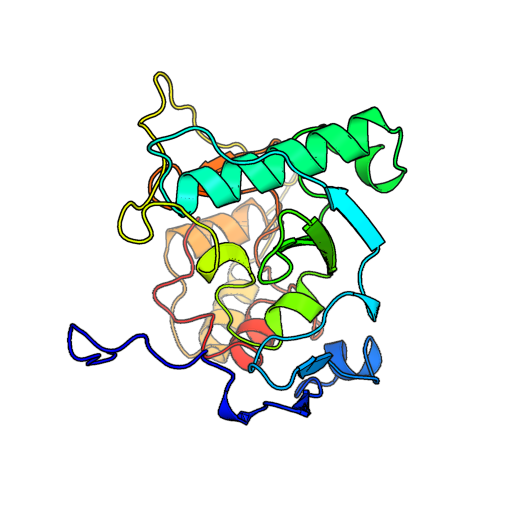 . LYS A 1 186 ? -10.891 9.444 15.392 1.00 96.38 186 LYS A N 1
ATOM 1408 C CA . LYS A 1 186 ? -12.167 10.026 15.825 1.00 96.38 186 LYS A CA 1
ATOM 1409 C C . LYS A 1 186 ? -12.770 10.950 14.769 1.00 96.38 186 LYS A C 1
ATOM 1411 O O . LYS A 1 186 ? -13.978 10.915 14.553 1.00 96.38 186 LYS A O 1
ATOM 1416 N N . ALA A 1 187 ? -11.951 11.772 14.118 1.00 95.44 187 ALA A N 1
ATOM 1417 C CA . ALA A 1 187 ? -12.428 12.744 13.138 1.00 95.44 187 ALA A CA 1
ATOM 1418 C C . ALA A 1 187 ? -12.708 12.121 11.760 1.00 95.44 187 ALA A C 1
ATOM 1420 O O . ALA A 1 187 ? -13.742 12.396 11.164 1.00 95.44 187 ALA A O 1
ATOM 1421 N N . ALA A 1 188 ? -11.794 11.292 11.262 1.00 95.06 188 ALA A N 1
ATOM 1422 C CA . ALA A 1 188 ? -11.708 10.874 9.864 1.00 95.06 188 ALA A CA 1
ATOM 1423 C C . ALA A 1 188 ? -11.765 9.346 9.668 1.00 95.06 188 ALA A C 1
ATOM 1425 O O . ALA A 1 188 ? -11.869 8.872 8.540 1.00 95.06 188 ALA A O 1
ATOM 1426 N N . GLY A 1 189 ? -11.712 8.555 10.745 1.00 95.06 189 GLY A N 1
ATOM 1427 C CA . GLY A 1 189 ? -11.984 7.115 10.701 1.00 95.06 189 GLY A CA 1
ATOM 1428 C C . GLY A 1 189 ? -11.015 6.301 9.850 1.00 95.06 189 GLY A C 1
ATOM 1429 O O . GLY A 1 189 ? -11.419 5.283 9.293 1.00 95.06 189 GLY A O 1
ATOM 1430 N N . GLY A 1 190 ? -9.764 6.745 9.715 1.00 93.50 190 GLY A N 1
ATOM 1431 C CA . GLY A 1 190 ? -8.768 6.056 8.892 1.00 93.50 190 GLY A CA 1
ATOM 1432 C C . GLY A 1 190 ? -8.963 6.246 7.384 1.00 93.50 190 GLY A C 1
ATOM 1433 O O . GLY A 1 190 ? -8.447 5.456 6.597 1.00 93.50 190 GLY A O 1
ATOM 1434 N N . CYS A 1 191 ? -9.731 7.249 6.947 1.00 94.19 191 CYS A N 1
ATOM 1435 C CA . CYS A 1 191 ? -9.931 7.490 5.520 1.00 94.19 191 CYS A CA 1
ATOM 1436 C C . CYS A 1 191 ? -8.616 7.840 4.801 1.00 94.19 191 CYS A C 1
ATOM 1438 O O . CYS A 1 191 ? -7.646 8.299 5.406 1.00 94.19 191 CYS A O 1
ATOM 1440 N N . ALA A 1 192 ? -8.582 7.603 3.490 1.00 93.38 192 ALA A N 1
ATOM 1441 C CA . ALA A 1 192 ? -7.494 8.092 2.656 1.00 93.38 192 ALA A CA 1
ATOM 1442 C C . ALA A 1 192 ? -7.560 9.628 2.535 1.00 93.38 192 ALA A C 1
ATOM 1444 O O . ALA A 1 192 ? -8.643 10.215 2.679 1.00 93.38 192 ALA A O 1
ATOM 1445 N N . PRO A 1 193 ? -6.436 10.287 2.221 1.00 94.00 193 PRO A N 1
ATOM 1446 C CA . PRO A 1 193 ? -6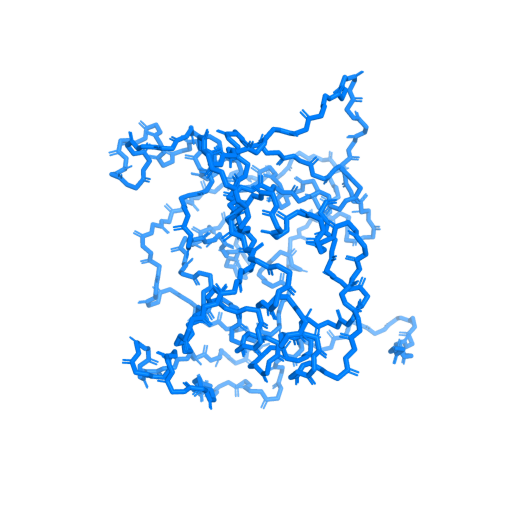.439 11.670 1.757 1.00 94.00 193 PRO A CA 1
ATOM 1447 C C . PRO A 1 193 ? -7.425 11.908 0.595 1.00 94.00 193 PRO A C 1
ATOM 1449 O O . PRO A 1 193 ? -7.610 11.043 -0.259 1.00 94.00 193 PRO A O 1
ATOM 1452 N N . VAL A 1 194 ? -8.042 13.096 0.524 1.00 90.94 194 VAL A N 1
ATOM 1453 C CA . VAL A 1 194 ? -8.973 13.472 -0.573 1.00 90.94 194 VAL A CA 1
ATOM 1454 C C . VAL A 1 194 ? -8.262 13.541 -1.931 1.00 90.94 194 VAL A C 1
ATOM 1456 O O . VAL A 1 194 ? -8.873 13.336 -2.976 1.00 90.94 194 VAL A O 1
ATOM 1459 N N . GLY A 1 195 ? -6.965 13.826 -1.915 1.00 87.38 195 GLY A N 1
ATOM 1460 C CA . GLY A 1 195 ? -6.080 13.726 -3.065 1.00 87.38 195 GLY A CA 1
ATOM 1461 C C . GLY A 1 195 ? -4.739 13.161 -2.625 1.00 87.38 195 GLY A C 1
ATOM 1462 O O . GLY A 1 195 ? -4.467 13.055 -1.435 1.00 87.38 195 GLY A O 1
ATOM 1463 N N . THR A 1 196 ? -3.892 12.810 -3.581 1.00 90.06 196 THR A N 1
ATOM 1464 C CA . THR A 1 196 ? -2.581 12.226 -3.302 1.00 90.06 196 THR A CA 1
ATOM 1465 C C . THR A 1 196 ? -1.698 13.166 -2.483 1.00 90.06 196 THR A C 1
ATOM 1467 O O . THR A 1 196 ? -1.568 14.348 -2.804 1.00 90.06 196 THR A O 1
ATOM 1470 N N . ALA A 1 197 ? -1.065 12.624 -1.448 1.00 92.44 197 ALA A N 1
ATOM 1471 C CA . ALA A 1 197 ? -0.117 13.330 -0.602 1.00 92.44 197 ALA A CA 1
ATOM 1472 C C . ALA A 1 197 ? 1.295 12.741 -0.728 1.00 92.44 197 ALA A C 1
ATOM 1474 O O . ALA A 1 197 ? 1.483 11.634 -1.234 1.00 92.44 197 ALA A O 1
ATOM 1475 N N . LEU A 1 198 ? 2.294 13.498 -0.278 1.00 92.50 198 LEU A N 1
ATOM 1476 C CA . LEU A 1 198 ? 3.697 13.099 -0.281 1.00 92.50 198 LEU A CA 1
ATOM 1477 C C . LEU A 1 198 ? 4.307 13.394 1.086 1.00 92.50 198 LEU A C 1
ATOM 1479 O O . LEU A 1 198 ? 4.316 14.542 1.527 1.00 92.50 198 LEU A O 1
ATOM 1483 N N . ASP A 1 199 ? 4.874 12.366 1.704 1.00 91.75 199 ASP A N 1
ATOM 1484 C CA . ASP A 1 199 ? 5.877 12.540 2.747 1.00 91.75 199 ASP A CA 1
ATOM 1485 C C . ASP A 1 199 ? 7.249 12.652 2.068 1.00 91.75 199 ASP A C 1
ATOM 1487 O O . ASP A 1 199 ? 7.797 11.665 1.567 1.00 91.75 199 ASP A O 1
ATOM 1491 N N . ALA A 1 200 ? 7.776 13.875 1.992 1.00 90.81 200 ALA A N 1
ATOM 1492 C CA . ALA A 1 200 ? 9.039 14.161 1.316 1.00 90.81 200 ALA A CA 1
ATOM 1493 C C . ALA A 1 200 ? 10.259 13.646 2.096 1.00 90.81 200 ALA A C 1
ATOM 1495 O O . ALA A 1 200 ? 11.281 13.338 1.486 1.00 90.81 200 ALA A O 1
ATOM 1496 N N . GLU A 1 201 ? 10.172 13.513 3.421 1.00 89.62 201 GLU A N 1
ATOM 1497 C CA . GLU A 1 201 ? 11.283 13.005 4.235 1.00 89.62 201 GLU A CA 1
ATOM 1498 C C . GLU A 1 201 ? 11.478 11.504 4.018 1.00 89.62 201 GLU A C 1
ATOM 1500 O O . GLU A 1 201 ? 12.609 11.017 3.968 1.00 89.62 201 GLU A O 1
ATOM 1505 N N . LEU A 1 202 ? 10.377 10.776 3.827 1.00 88.12 202 LEU A N 1
ATOM 1506 C CA . LEU A 1 202 ? 10.392 9.336 3.577 1.00 88.12 202 LEU A CA 1
ATOM 1507 C C . LEU A 1 202 ? 10.297 8.971 2.090 1.00 88.12 202 LEU A C 1
ATOM 1509 O O . LEU A 1 202 ? 10.448 7.797 1.745 1.00 88.12 202 LEU A O 1
ATOM 1513 N N . GLY A 1 203 ? 10.021 9.942 1.215 1.00 91.00 203 GLY A N 1
ATOM 1514 C CA . GLY A 1 203 ? 9.682 9.726 -0.195 1.00 91.00 203 GLY A CA 1
ATOM 1515 C C . GLY A 1 203 ? 8.565 8.702 -0.359 1.00 91.00 203 GLY A C 1
ATOM 1516 O O . GLY A 1 203 ? 8.708 7.703 -1.075 1.00 91.00 203 GLY A O 1
ATOM 1517 N N . LEU A 1 204 ? 7.480 8.912 0.388 1.00 90.88 204 LEU A N 1
ATOM 1518 C CA . LEU A 1 204 ? 6.304 8.051 0.388 1.00 90.88 204 LEU A CA 1
ATOM 1519 C C . LEU A 1 204 ? 5.122 8.769 -0.245 1.00 90.88 204 LEU A C 1
ATOM 1521 O O . LEU A 1 204 ? 4.720 9.845 0.191 1.00 90.88 204 LEU A O 1
ATOM 1525 N N . LEU A 1 205 ? 4.536 8.116 -1.244 1.00 93.94 205 LEU A N 1
ATOM 1526 C CA . LEU A 1 205 ? 3.220 8.472 -1.745 1.00 93.94 205 LEU A CA 1
ATOM 1527 C C . LEU A 1 205 ? 2.179 8.055 -0.701 1.00 93.94 205 LEU A C 1
ATOM 1529 O O . LEU A 1 205 ? 2.089 6.877 -0.352 1.00 93.94 205 LEU A O 1
ATOM 1533 N N . VAL A 1 206 ? 1.415 9.016 -0.195 1.00 93.94 206 VAL A N 1
ATOM 1534 C CA . VAL A 1 206 ? 0.342 8.784 0.773 1.00 93.94 206 VAL A CA 1
ATOM 1535 C C . VAL A 1 206 ? -0.983 8.889 0.025 1.00 93.94 206 VAL A C 1
ATOM 1537 O O . VAL A 1 206 ? -1.518 9.975 -0.198 1.00 93.94 206 VAL A O 1
ATOM 1540 N N . ASP A 1 207 ? -1.474 7.738 -0.424 1.00 94.56 207 ASP A N 1
ATOM 1541 C CA . ASP A 1 207 ? -2.689 7.599 -1.238 1.00 94.56 207 ASP A CA 1
ATOM 1542 C C . ASP A 1 207 ? -3.596 6.441 -0.789 1.00 94.56 207 ASP A C 1
ATOM 1544 O O . ASP A 1 207 ? -4.633 6.194 -1.396 1.00 94.56 207 ASP A O 1
ATOM 1548 N N . GLN A 1 208 ? -3.223 5.739 0.286 1.00 94.44 208 GLN A N 1
ATOM 1549 C CA . GLN A 1 208 ? -3.995 4.633 0.842 1.00 94.44 208 GLN A CA 1
ATOM 1550 C C . GLN A 1 208 ? -4.788 5.067 2.080 1.00 94.44 208 GLN A C 1
ATOM 1552 O O . GLN A 1 208 ? -4.356 5.961 2.814 1.00 94.44 208 GLN A O 1
ATOM 1557 N N . PRO A 1 209 ? -5.924 4.406 2.366 1.00 94.25 209 PRO A N 1
ATOM 1558 C CA . PRO A 1 209 ? -6.565 4.512 3.666 1.00 94.25 209 PRO A CA 1
ATOM 1559 C C . PRO A 1 209 ? -5.622 4.059 4.780 1.00 94.25 209 PRO A C 1
ATOM 1561 O O . PRO A 1 209 ? -4.870 3.093 4.633 1.00 94.25 209 PRO A O 1
ATOM 1564 N N . PHE A 1 210 ? -5.719 4.729 5.918 1.00 94.06 210 PHE A N 1
ATOM 1565 C CA . PHE A 1 210 ? -5.062 4.304 7.143 1.00 94.06 210 PHE A CA 1
ATOM 1566 C C . PHE A 1 210 ? -5.861 3.169 7.798 1.00 94.06 210 PHE A C 1
ATOM 1568 O O . PHE A 1 210 ? -7.033 2.934 7.491 1.00 94.06 210 PHE A O 1
ATOM 1575 N N . PHE A 1 211 ? -5.237 2.461 8.740 1.00 94.06 211 PHE A N 1
ATOM 1576 C CA . PHE A 1 211 ? -5.975 1.518 9.576 1.00 94.06 211 PHE A CA 1
ATOM 1577 C C . PHE A 1 211 ? -7.067 2.236 10.377 1.00 94.06 211 PHE A C 1
ATOM 1579 O O . PHE A 1 211 ? -6.944 3.401 10.753 1.00 94.06 211 PHE A O 1
ATOM 1586 N N . THR A 1 212 ? -8.168 1.532 10.602 1.00 94.56 212 THR A N 1
ATOM 1587 C CA . THR A 1 212 ? -9.345 2.045 11.303 1.00 94.56 212 THR A CA 1
ATOM 1588 C C . THR A 1 212 ? -9.797 1.059 12.372 1.00 94.56 212 THR A C 1
ATOM 1590 O O . THR A 1 212 ? -9.120 0.067 12.631 1.00 94.56 212 THR A O 1
ATOM 1593 N N . VAL A 1 213 ? -10.929 1.333 13.010 1.00 95.38 213 VAL A N 1
ATOM 1594 C CA . VAL A 1 213 ? -11.551 0.441 13.989 1.00 95.38 213 VAL A CA 1
ATOM 1595 C C . VAL A 1 213 ? -12.702 -0.305 13.324 1.00 95.38 213 VAL A C 1
ATOM 1597 O O . VAL A 1 213 ? -13.573 0.318 12.708 1.00 95.38 213 VAL A O 1
ATOM 1600 N N . ARG A 1 214 ? -12.711 -1.635 13.430 1.00 94.44 214 ARG A N 1
ATOM 1601 C CA . ARG A 1 214 ? -13.789 -2.499 12.934 1.00 94.44 214 ARG A CA 1
ATOM 1602 C C . ARG A 1 214 ? -14.372 -3.336 14.066 1.00 94.44 214 ARG A C 1
ATOM 1604 O O . ARG A 1 214 ? -13.711 -3.622 15.053 1.00 94.44 214 ARG A O 1
ATOM 1611 N N . GLU A 1 215 ? -15.623 -3.746 13.892 1.00 89.62 215 GLU A N 1
ATOM 1612 C CA . GLU A 1 215 ? -16.275 -4.705 14.794 1.00 89.62 215 GLU A CA 1
ATOM 1613 C C . GLU A 1 215 ? -15.821 -6.145 14.514 1.00 89.62 215 GLU A C 1
ATOM 1615 O O . GLU A 1 215 ? -15.759 -6.973 15.418 1.00 89.62 215 GLU A O 1
ATOM 1620 N N . GLU A 1 216 ? -15.461 -6.435 13.261 1.00 91.81 216 GLU A N 1
ATOM 1621 C CA . GLU A 1 216 ? -14.977 -7.738 12.815 1.00 91.81 216 GLU A CA 1
ATOM 1622 C C . GLU A 1 216 ? -13.521 -7.662 12.350 1.00 91.81 216 GLU A C 1
ATOM 1624 O O . GLU A 1 216 ? -13.059 -6.647 11.822 1.00 91.81 216 GLU A O 1
ATOM 1629 N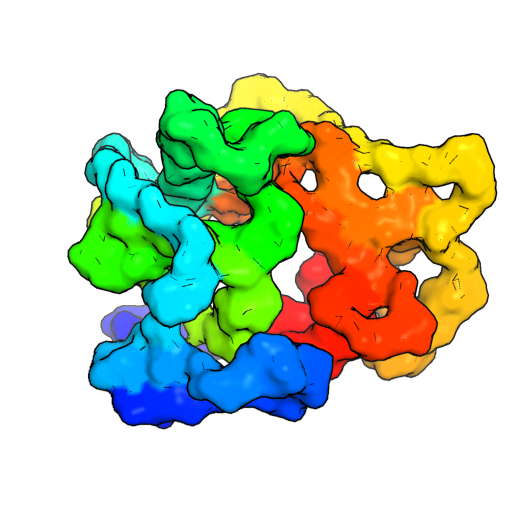 N . ALA A 1 217 ? -12.807 -8.781 12.490 1.00 92.44 217 ALA A N 1
ATOM 1630 C CA . ALA A 1 217 ? -11.439 -8.924 12.012 1.00 92.44 217 ALA A CA 1
ATOM 1631 C C . ALA A 1 217 ? -11.340 -8.641 10.502 1.00 92.44 217 ALA A C 1
ATOM 1633 O O . ALA A 1 217 ? -11.917 -9.355 9.678 1.00 92.44 217 ALA A O 1
ATOM 1634 N N . ALA A 1 218 ? -10.557 -7.626 10.136 1.00 93.44 218 ALA A N 1
ATOM 1635 C CA . ALA A 1 218 ? -10.377 -7.209 8.752 1.00 93.44 218 ALA A CA 1
ATOM 1636 C C . ALA A 1 218 ? -8.959 -6.688 8.498 1.00 93.44 218 ALA A C 1
ATOM 1638 O O . ALA A 1 218 ? -8.278 -6.195 9.391 1.00 93.44 218 ALA A O 1
ATOM 1639 N N . VAL A 1 219 ? -8.521 -6.728 7.240 1.00 92.00 219 VAL A N 1
ATOM 1640 C CA . VAL A 1 219 ? -7.172 -6.287 6.830 1.00 92.00 219 VAL A CA 1
ATOM 1641 C C . VAL A 1 219 ? -6.927 -4.780 6.943 1.00 92.00 219 VAL A C 1
ATOM 1643 O O . VAL A 1 219 ? -5.804 -4.333 6.742 1.00 92.00 219 VAL A O 1
ATOM 1646 N N . ASN A 1 220 ? -7.963 -3.998 7.249 1.00 92.69 220 ASN A N 1
ATOM 1647 C CA . ASN A 1 220 ? -7.859 -2.578 7.574 1.00 92.69 220 ASN A CA 1
ATOM 1648 C C . ASN A 1 220 ? -8.211 -2.265 9.040 1.00 92.69 220 ASN A C 1
ATOM 1650 O O . ASN A 1 220 ? -8.299 -1.090 9.392 1.00 92.69 220 ASN A O 1
ATOM 1654 N N . ASP A 1 221 ? -8.428 -3.283 9.876 1.00 94.69 221 ASP A N 1
ATOM 1655 C CA . ASP A 1 221 ? -8.658 -3.117 11.309 1.00 94.69 221 ASP A CA 1
ATOM 1656 C C . ASP A 1 221 ? -7.331 -3.003 12.070 1.00 94.69 221 ASP A C 1
ATOM 1658 O O . ASP A 1 221 ? -6.438 -3.839 11.925 1.00 94.69 221 ASP A O 1
ATOM 1662 N N . LEU A 1 222 ? -7.198 -1.969 12.896 1.00 93.38 222 LEU A N 1
ATOM 1663 C CA . LEU A 1 222 ? -5.952 -1.640 13.581 1.00 93.38 222 LEU A CA 1
ATOM 1664 C C . LEU A 1 222 ? -5.505 -2.743 14.547 1.00 93.38 222 LEU A C 1
ATOM 1666 O O . LEU A 1 222 ? -4.325 -3.101 14.563 1.00 93.38 222 LEU A O 1
ATOM 1670 N N . VAL A 1 223 ? -6.428 -3.299 15.336 1.00 92.44 223 VAL A N 1
ATOM 1671 C CA . VAL A 1 223 ? -6.110 -4.338 16.329 1.00 92.44 223 VAL A CA 1
ATOM 1672 C C . VAL A 1 223 ? -5.694 -5.621 15.620 1.00 92.44 223 VAL A C 1
ATOM 1674 O O . VAL A 1 223 ? -4.653 -6.216 15.933 1.00 92.44 223 VAL A O 1
ATOM 1677 N N . TYR A 1 224 ? -6.472 -6.021 14.617 1.00 92.56 224 TYR A N 1
ATOM 1678 C CA . TYR A 1 224 ? -6.205 -7.202 13.816 1.00 92.56 224 TYR A CA 1
ATOM 1679 C C . TYR A 1 224 ? -4.857 -7.118 13.105 1.00 92.56 224 TYR A C 1
ATOM 1681 O O . TYR A 1 224 ? -4.035 -8.035 13.213 1.00 92.56 224 TYR A O 1
ATOM 1689 N N . VAL A 1 225 ? -4.596 -6.015 12.405 1.00 89.62 225 VAL A N 1
ATOM 1690 C CA . VAL A 1 225 ? -3.359 -5.858 11.641 1.00 89.62 225 VAL A CA 1
ATOM 1691 C C . VAL A 1 225 ? -2.161 -5.731 12.576 1.00 89.62 225 VAL A C 1
ATOM 1693 O O . VAL A 1 225 ? -1.141 -6.361 12.309 1.00 89.62 225 VAL A O 1
ATOM 1696 N N . ASN A 1 226 ? -2.277 -5.045 13.719 1.00 88.44 226 ASN A N 1
ATOM 1697 C CA . ASN A 1 226 ? -1.216 -5.031 14.730 1.00 88.44 226 ASN A CA 1
ATOM 1698 C C . ASN A 1 226 ? -0.886 -6.448 15.225 1.00 88.44 226 ASN A C 1
ATOM 1700 O O . ASN A 1 226 ? 0.279 -6.764 15.438 1.00 88.44 226 ASN A O 1
ATOM 1704 N N . LYS A 1 227 ? -1.876 -7.341 15.356 1.00 86.50 227 LYS A N 1
ATOM 1705 C CA . LYS A 1 227 ? -1.624 -8.750 15.699 1.00 86.50 227 LYS A CA 1
ATOM 1706 C C . LYS A 1 227 ? -0.934 -9.519 14.568 1.00 86.50 227 LYS A C 1
ATOM 1708 O O . LYS A 1 227 ? -0.065 -10.340 14.855 1.00 86.50 227 LYS A O 1
ATOM 1713 N N . CYS A 1 228 ? -1.319 -9.271 13.320 1.00 86.19 228 CYS A N 1
ATOM 1714 C CA . CYS A 1 228 ? -0.854 -10.044 12.166 1.00 86.19 228 CYS A CA 1
ATOM 1715 C C . CYS A 1 228 ? 0.463 -9.531 11.565 1.00 86.19 228 CYS A C 1
ATOM 1717 O O . CYS A 1 228 ? 1.153 -10.291 10.892 1.00 86.19 228 CYS A O 1
ATOM 1719 N N . LEU A 1 229 ? 0.807 -8.265 11.806 1.00 82.00 229 LEU A N 1
ATOM 1720 C CA . LEU A 1 229 ? 1.984 -7.571 11.285 1.00 82.00 229 LEU A CA 1
ATOM 1721 C C . LEU A 1 229 ? 2.798 -6.923 12.421 1.00 82.00 229 LEU A C 1
ATOM 1723 O O . LEU A 1 229 ? 3.269 -5.796 12.283 1.00 82.00 229 LEU A O 1
ATOM 1727 N N . ARG A 1 230 ? 2.949 -7.606 13.566 1.00 70.94 230 ARG A N 1
ATOM 1728 C CA . ARG A 1 230 ? 3.627 -7.081 14.779 1.00 70.94 230 ARG A CA 1
ATOM 1729 C C . ARG A 1 230 ? 5.034 -6.545 14.540 1.00 70.94 230 ARG A C 1
ATOM 1731 O O . ARG A 1 230 ? 5.519 -5.702 15.285 1.00 70.94 230 ARG A O 1
ATOM 1738 N N . ASP A 1 231 ? 5.720 -7.086 13.547 1.00 70.81 231 ASP A N 1
ATOM 1739 C CA . ASP A 1 231 ? 7.026 -6.607 13.134 1.00 70.81 231 ASP A CA 1
ATOM 1740 C C . ASP A 1 231 ? 6.921 -5.284 12.361 1.00 70.81 231 ASP A C 1
ATOM 1742 O O . ASP A 1 231 ? 7.790 -4.433 12.542 1.00 70.81 231 ASP A O 1
ATOM 1746 N N . HIS A 1 232 ? 5.868 -5.085 11.555 1.00 70.44 232 HIS A N 1
ATOM 1747 C CA . HIS A 1 232 ? 5.574 -3.877 10.768 1.00 70.44 232 HIS A CA 1
ATOM 1748 C C . HIS A 1 232 ? 4.974 -2.726 11.564 1.00 70.44 232 HIS A C 1
ATOM 1750 O O . HIS A 1 232 ? 5.337 -1.580 11.311 1.00 70.44 232 HIS A O 1
ATOM 1756 N N . LEU A 1 233 ? 4.087 -3.023 12.507 1.00 71.50 233 LEU A N 1
ATOM 1757 C CA . LEU A 1 233 ? 3.396 -2.026 13.312 1.00 71.50 233 LEU A CA 1
ATOM 1758 C C . LEU A 1 233 ? 3.908 -2.096 14.745 1.00 71.50 233 LEU A C 1
ATOM 1760 O O . LEU A 1 233 ? 3.574 -3.008 15.495 1.00 71.50 233 LEU A O 1
ATOM 1764 N N . THR A 1 234 ? 4.732 -1.120 15.123 1.00 67.81 234 THR A N 1
ATOM 1765 C CA . THR A 1 234 ? 5.081 -0.887 16.528 1.00 67.81 234 THR A CA 1
ATOM 1766 C C . THR A 1 234 ? 4.354 0.357 17.031 1.00 67.81 234 THR A C 1
ATOM 1768 O O . THR A 1 234 ? 3.897 1.186 16.242 1.00 67.81 234 THR A O 1
ATOM 1771 N N . LYS A 1 235 ? 4.298 0.522 18.357 1.00 61.28 235 LYS A N 1
ATOM 1772 C CA . LYS A 1 235 ? 3.731 1.706 19.027 1.00 61.28 235 LYS A CA 1
ATOM 1773 C C . LYS A 1 235 ? 4.287 3.049 18.516 1.00 61.28 235 LYS A C 1
ATOM 1775 O O . LYS A 1 235 ? 3.632 4.070 18.684 1.00 61.28 235 LYS A O 1
ATOM 1780 N N . ASP A 1 236 ? 5.476 3.040 17.906 1.00 62.12 236 ASP A N 1
ATOM 1781 C CA . ASP A 1 236 ? 6.191 4.234 17.450 1.00 62.12 236 ASP A CA 1
ATOM 1782 C C . ASP A 1 236 ? 5.878 4.597 15.979 1.00 62.12 236 ASP A C 1
ATOM 1784 O O . ASP A 1 236 ? 6.268 5.669 15.527 1.00 62.12 236 ASP A O 1
ATOM 1788 N N . TYR A 1 237 ? 5.168 3.739 15.227 1.00 64.88 237 TYR A N 1
ATOM 1789 C CA . TYR A 1 237 ? 4.956 3.890 13.773 1.00 64.88 237 TYR A CA 1
ATOM 1790 C C . TYR A 1 237 ? 3.503 4.179 13.348 1.00 64.88 237 TYR A C 1
ATOM 1792 O O . TYR A 1 237 ? 3.160 4.023 12.178 1.00 64.88 237 TYR A O 1
ATOM 1800 N N . LEU A 1 238 ? 2.639 4.632 14.262 1.00 70.50 238 LEU A N 1
ATOM 1801 C CA . LEU A 1 238 ? 1.277 5.091 13.938 1.00 70.50 238 LEU A CA 1
ATOM 1802 C C . LEU A 1 238 ? 1.222 6.626 13.853 1.00 70.50 238 LEU A C 1
ATOM 1804 O O . LEU A 1 238 ? 0.677 7.293 14.734 1.00 70.50 238 LEU A O 1
ATOM 1808 N N . GLY A 1 239 ? 1.836 7.179 12.805 1.00 64.25 239 GLY A N 1
ATOM 1809 C CA . GLY A 1 239 ? 1.770 8.606 12.460 1.00 64.25 239 GLY A CA 1
ATOM 1810 C C . GLY A 1 239 ? 0.581 8.946 11.552 1.00 64.25 239 GLY A C 1
ATOM 1811 O O . GLY A 1 239 ? 0.028 8.056 10.902 1.00 64.25 239 GLY A O 1
ATOM 1812 N N . VAL A 1 240 ? 0.196 10.226 11.529 1.00 62.88 240 VAL A N 1
ATOM 1813 C CA . VAL A 1 240 ? -0.756 10.840 10.580 1.00 62.88 240 VAL A CA 1
ATOM 1814 C C . VAL A 1 240 ? -0.191 12.173 10.133 1.00 62.88 240 VAL A C 1
ATOM 1816 O O . VAL A 1 240 ? 0.289 12.897 11.037 1.00 62.88 240 VAL A O 1
#